Protein AF-M3A6M8-F1 (afdb_monomer_lite)

Sequence (372 aa):
MTDAPQTTCSTQVNSHAAVPLSSSASHSTFGIFTAEPSIGTRCPESQSVIIGRHKKAASRFQLQSAVTASFGWLTDLIAWVRNHFDANAQEPAIDQLFADDQRLYQGIMNYENGIRHLQQENTNLRQEFDGRVRQETQYLREQCHDRLQQERREQASLTESRMATLQKQHEAEMARKNEVIRKRDTEIGKLHNLAVRLEDTVAARDTQIVEYETRVQSQQEAIRDLQASAMKSLEAAYWAPDSAENIQRQMKDLMLDIEDWAERFSLLPLEILLEHERFGRVETHLKRSGCIGSLGKLEEAIVANEDLRQPGRASALMLSTIVSFEVFGTVFCSPFFAFAGTCGQQHELLQHADGDAAQSICELIRRGKPES

Radius of gyration: 82.46 Å; chains: 1; bounding box: 160×65×209 Å

Structure (mmCIF, N/CA/C/O backbone):
data_AF-M3A6M8-F1
#
_entry.id   AF-M3A6M8-F1
#
loop_
_atom_site.group_PDB
_atom_site.id
_atom_site.type_symbol
_atom_site.label_atom_id
_atom_site.label_alt_id
_atom_site.label_comp_id
_atom_site.label_asym_id
_atom_site.label_entity_id
_atom_site.label_seq_id
_atom_site.pdbx_PDB_ins_code
_atom_site.Cartn_x
_atom_site.Cartn_y
_atom_site.Cartn_z
_atom_site.occupancy
_atom_site.B_iso_or_equiv
_atom_site.auth_seq_id
_atom_site.auth_comp_id
_atom_site.auth_asym_id
_atom_site.auth_atom_id
_atom_site.pdbx_PDB_model_num
ATOM 1 N N . MET A 1 1 ? -44.508 -13.431 23.095 1.00 46.06 1 MET A N 1
ATOM 2 C CA . MET A 1 1 ? -44.765 -13.603 21.648 1.00 46.06 1 MET A CA 1
ATOM 3 C C . MET A 1 1 ? -44.395 -12.281 21.003 1.00 46.06 1 MET A C 1
ATOM 5 O O . MET A 1 1 ? -45.088 -11.312 21.252 1.00 46.06 1 MET A O 1
ATOM 9 N N . THR A 1 2 ? -43.241 -12.101 20.380 1.00 41.84 2 THR A N 1
ATOM 10 C CA . THR A 1 2 ? -42.579 -12.939 19.370 1.00 41.84 2 THR A CA 1
ATOM 11 C C . THR A 1 2 ? -41.058 -12.845 19.501 1.00 41.84 2 THR A C 1
ATOM 13 O O . THR A 1 2 ? -40.524 -11.795 19.848 1.00 41.84 2 THR A O 1
ATOM 16 N N . ASP A 1 3 ? -40.414 -13.975 19.230 1.00 39.59 3 ASP A N 1
ATOM 17 C CA . ASP A 1 3 ? -38.993 -14.269 19.387 1.00 39.59 3 ASP A CA 1
ATOM 18 C C . ASP A 1 3 ? -38.079 -13.492 18.430 1.00 39.59 3 ASP A C 1
ATOM 20 O O . ASP A 1 3 ? -38.421 -13.257 17.270 1.00 39.59 3 ASP A O 1
ATOM 24 N N . ALA A 1 4 ? -36.869 -13.183 18.902 1.00 42.09 4 ALA A N 1
ATOM 25 C CA . ALA A 1 4 ? -35.728 -12.822 18.065 1.00 42.09 4 ALA A CA 1
ATOM 26 C C . ALA A 1 4 ? -34.541 -13.746 18.417 1.00 42.09 4 ALA A C 1
ATOM 28 O O . ALA A 1 4 ? -34.252 -13.925 19.604 1.00 42.09 4 ALA A O 1
ATOM 29 N N . PRO A 1 5 ? -33.869 -14.362 17.427 1.00 52.25 5 PRO A N 1
ATOM 30 C CA . PRO A 1 5 ? -32.897 -15.420 17.672 1.00 52.25 5 PRO A CA 1
ATOM 31 C C . PRO A 1 5 ? -31.513 -14.859 18.016 1.00 52.25 5 PRO A C 1
ATOM 33 O O . PRO A 1 5 ? -31.030 -13.913 17.395 1.00 52.25 5 PRO A O 1
ATOM 36 N N . GLN A 1 6 ? -30.857 -15.489 18.990 1.00 39.91 6 GLN A N 1
ATOM 37 C CA . GLN A 1 6 ? -29.448 -15.274 19.303 1.00 39.91 6 GLN A CA 1
ATOM 38 C C . GLN A 1 6 ? -28.576 -16.023 18.290 1.00 39.91 6 GLN A C 1
ATOM 40 O O . GLN A 1 6 ? -28.567 -17.251 18.244 1.00 39.91 6 GLN A O 1
ATOM 45 N N . THR A 1 7 ? -27.827 -15.276 17.484 1.00 42.97 7 THR A N 1
ATOM 46 C CA . THR A 1 7 ? -26.788 -15.800 16.595 1.00 42.97 7 THR A CA 1
ATOM 47 C C . THR A 1 7 ? -25.468 -15.855 17.363 1.00 42.97 7 THR A C 1
ATOM 49 O O . THR A 1 7 ? -24.846 -14.829 17.629 1.00 42.97 7 THR A O 1
ATOM 52 N N . THR A 1 8 ? -25.027 -17.053 17.737 1.00 39.31 8 THR A N 1
ATOM 53 C CA . THR A 1 8 ? -23.686 -17.303 18.273 1.00 39.31 8 THR A CA 1
ATOM 54 C C . THR A 1 8 ? -22.684 -17.367 17.121 1.00 39.31 8 THR A C 1
ATOM 56 O O . THR A 1 8 ? -22.682 -18.303 16.327 1.00 39.31 8 THR A O 1
ATOM 59 N N . CYS A 1 9 ? -21.823 -16.354 17.014 1.00 33.41 9 CYS A N 1
ATOM 60 C CA . CYS A 1 9 ? -20.697 -16.353 16.084 1.00 33.41 9 CYS A CA 1
ATOM 61 C C . CYS A 1 9 ? -19.426 -16.729 16.859 1.00 33.41 9 CYS A C 1
ATOM 63 O O . CYS A 1 9 ? -18.877 -15.922 17.608 1.00 33.41 9 CYS A O 1
ATOM 65 N N . SER A 1 10 ? -18.987 -17.982 16.721 1.00 36.34 10 SER A N 1
ATOM 66 C CA . SER A 1 10 ? -17.689 -18.451 17.209 1.00 36.34 10 SER A CA 1
ATOM 67 C C . SER A 1 10 ? -16.584 -17.962 16.276 1.00 36.34 10 SER A C 1
ATOM 69 O O . SER A 1 10 ? -16.380 -18.520 15.201 1.00 36.34 10 SER A O 1
ATOM 71 N N . THR A 1 11 ? -15.842 -16.940 16.694 1.00 36.66 11 THR A N 1
ATOM 72 C CA . THR A 1 11 ? -14.617 -16.526 16.002 1.00 36.66 11 THR A CA 1
ATOM 73 C C . THR A 1 11 ? -13.459 -17.404 16.473 1.00 36.66 11 THR A C 1
ATOM 75 O O . THR A 1 11 ? -12.954 -17.251 17.584 1.00 36.66 11 THR A O 1
ATOM 78 N N . GLN A 1 12 ? -13.052 -18.352 15.627 1.00 38.12 12 GLN A N 1
ATOM 79 C CA . GLN A 1 12 ? -11.792 -19.081 15.766 1.00 38.12 12 GLN A CA 1
ATOM 80 C C . GLN A 1 12 ? -10.615 -18.108 15.622 1.00 38.12 12 GLN A C 1
ATOM 82 O O . GLN A 1 12 ? -10.459 -17.439 14.602 1.00 38.12 12 GLN A O 1
ATOM 87 N N . VAL A 1 13 ? -9.767 -18.059 16.647 1.00 36.84 13 VAL A N 1
ATOM 88 C CA . VAL A 1 13 ? -8.460 -17.400 16.609 1.00 36.84 13 VAL A CA 1
ATOM 89 C C . VAL A 1 13 ? -7.498 -18.320 15.857 1.00 36.84 13 VAL A C 1
ATOM 91 O O . VAL A 1 13 ? -7.018 -19.307 16.409 1.00 36.84 13 VAL A O 1
ATOM 94 N N . ASN A 1 14 ? -7.227 -18.007 14.589 1.00 34.88 14 ASN A N 1
ATOM 95 C CA . ASN A 1 14 ? -6.130 -18.613 13.837 1.00 34.88 14 ASN A CA 1
ATOM 96 C C . ASN A 1 14 ? -4.818 -17.919 14.218 1.00 34.88 14 ASN A C 1
ATOM 98 O O . ASN A 1 14 ? -4.534 -16.797 13.800 1.00 34.88 14 ASN A O 1
ATOM 102 N N . SER A 1 15 ? -4.010 -18.606 15.017 1.00 38.38 15 SER A N 1
ATOM 103 C CA . SER A 1 15 ? -2.616 -18.274 15.286 1.00 38.38 15 SER A CA 1
ATOM 104 C C . SER A 1 15 ? -1.766 -18.572 14.046 1.00 38.38 15 SER A C 1
ATOM 106 O O . SER A 1 15 ? -1.452 -19.721 13.740 1.00 38.38 15 SER A O 1
ATOM 108 N N . HIS A 1 16 ? -1.377 -17.526 13.315 1.00 35.81 16 HIS A N 1
ATOM 109 C CA . HIS A 1 16 ? -0.362 -17.639 12.270 1.00 35.81 16 HIS A CA 1
ATOM 110 C C . HIS A 1 16 ? 1.033 -17.763 12.892 1.00 35.81 16 HIS A C 1
ATOM 112 O O . HIS A 1 16 ? 1.461 -16.929 13.688 1.00 35.81 16 HIS A O 1
ATOM 118 N N . ALA A 1 17 ? 1.737 -18.826 12.503 1.00 35.16 17 ALA A N 1
ATOM 119 C CA . ALA A 1 17 ? 3.127 -19.072 12.845 1.00 35.16 17 ALA A CA 1
ATOM 120 C C . ALA A 1 17 ? 4.051 -18.021 12.207 1.00 35.16 17 ALA A C 1
ATOM 122 O O . ALA A 1 17 ? 3.944 -17.713 11.018 1.00 35.16 17 ALA A O 1
ATOM 123 N N . ALA A 1 18 ? 4.980 -17.503 13.010 1.00 38.91 18 ALA A N 1
ATOM 124 C CA . ALA A 1 18 ? 6.082 -16.670 12.558 1.00 38.91 18 ALA A CA 1
ATOM 125 C C . ALA A 1 18 ? 7.001 -17.472 11.620 1.00 38.91 18 ALA A C 1
ATOM 127 O O . ALA A 1 18 ? 7.528 -18.520 11.993 1.00 38.91 18 ALA A O 1
ATOM 128 N N . VAL A 1 19 ? 7.192 -16.966 10.403 1.00 39.19 19 VAL A N 1
ATOM 129 C CA . VAL A 1 19 ? 8.168 -17.483 9.438 1.00 39.19 19 VAL A CA 1
ATOM 130 C C . VAL A 1 19 ? 9.528 -16.832 9.723 1.00 39.19 19 VAL A C 1
ATOM 132 O O . VAL A 1 19 ? 9.608 -15.602 9.716 1.00 39.19 19 VAL A O 1
ATOM 135 N N . PRO A 1 20 ? 10.608 -17.603 9.944 1.00 41.94 20 PRO A N 1
ATOM 136 C CA . PRO A 1 20 ? 11.956 -17.061 9.995 1.00 41.94 20 PRO A CA 1
ATOM 137 C C . PRO A 1 20 ? 12.507 -16.931 8.568 1.00 41.94 20 PRO A C 1
ATOM 139 O O . PRO A 1 20 ? 12.586 -17.909 7.827 1.00 41.94 20 PRO A O 1
ATOM 142 N N . LEU A 1 21 ? 12.906 -15.720 8.177 1.00 32.66 21 LEU A N 1
ATOM 143 C CA . LEU A 1 21 ? 13.689 -15.491 6.963 1.00 32.66 21 LEU A CA 1
ATOM 144 C C . LEU A 1 21 ? 15.175 -15.462 7.326 1.00 32.66 21 LEU A C 1
ATOM 146 O O . LEU A 1 21 ? 15.717 -14.431 7.719 1.00 32.66 21 LEU A O 1
ATOM 150 N N . SER A 1 22 ? 15.838 -16.602 7.155 1.00 36.66 22 SER A N 1
ATOM 151 C CA . SER A 1 22 ? 17.291 -16.678 7.019 1.00 36.66 22 SER A CA 1
ATOM 152 C C . SER A 1 22 ? 17.688 -17.807 6.064 1.00 36.66 22 SER A C 1
ATOM 154 O O . SER A 1 22 ? 17.493 -18.981 6.350 1.00 36.66 22 SER A O 1
ATOM 156 N N . SER A 1 23 ? 18.251 -17.422 4.916 1.00 32.38 23 SER A N 1
ATOM 157 C CA . SER A 1 23 ? 19.259 -18.148 4.117 1.00 32.38 23 SER A CA 1
ATOM 158 C C . SER A 1 23 ? 19.584 -17.245 2.910 1.00 32.38 23 SER A C 1
ATOM 160 O O . SER A 1 23 ? 18.671 -16.869 2.186 1.00 32.38 23 SER A O 1
ATOM 162 N N . SER A 1 24 ? 20.751 -16.614 2.736 1.00 37.78 24 SER A N 1
ATOM 163 C CA . SER A 1 24 ? 22.122 -17.109 2.505 1.00 37.78 24 SER A CA 1
ATOM 164 C C . SER A 1 24 ? 22.282 -18.118 1.356 1.00 37.78 24 SER A C 1
ATOM 166 O O . SER A 1 24 ? 22.412 -19.317 1.571 1.00 37.78 24 SER A O 1
ATOM 168 N N . ALA A 1 25 ? 22.382 -17.577 0.138 1.00 33.28 25 ALA A N 1
ATOM 169 C CA . ALA A 1 25 ? 23.202 -18.072 -0.975 1.00 33.28 25 ALA A CA 1
ATOM 170 C C . ALA A 1 25 ? 23.570 -16.829 -1.824 1.00 33.28 25 ALA A C 1
ATOM 172 O O . ALA A 1 25 ? 22.684 -16.075 -2.208 1.00 33.28 25 ALA A O 1
ATOM 173 N N . SER A 1 26 ? 24.824 -16.397 -1.975 1.00 39.44 26 SER A N 1
ATOM 174 C CA . SER A 1 26 ? 25.964 -17.084 -2.598 1.00 39.44 26 SER A CA 1
ATOM 175 C C . SER A 1 26 ? 25.628 -17.534 -4.017 1.00 39.44 26 SER A C 1
ATOM 177 O O . SER A 1 26 ? 25.147 -18.644 -4.184 1.00 39.44 26 SER A O 1
ATOM 179 N N . HIS A 1 27 ? 25.866 -16.681 -5.019 1.00 33.25 27 HIS A N 1
ATOM 180 C CA . HIS A 1 27 ? 26.642 -17.019 -6.220 1.00 33.25 27 HIS A CA 1
ATOM 181 C C . HIS A 1 27 ? 26.650 -15.891 -7.265 1.00 33.25 27 HIS A C 1
ATOM 183 O O . HIS A 1 27 ? 25.638 -15.276 -7.576 1.00 33.25 27 HIS A O 1
ATOM 189 N N . SER A 1 28 ? 27.824 -15.773 -7.886 1.00 34.38 28 SER A N 1
ATOM 190 C CA . SER A 1 28 ? 28.049 -15.381 -9.278 1.00 34.38 28 SER A CA 1
ATOM 191 C C . SER A 1 28 ? 28.143 -13.891 -9.601 1.00 34.38 28 SER A C 1
ATOM 193 O O . SER A 1 28 ? 27.211 -13.237 -10.054 1.00 34.38 28 SER A O 1
ATOM 195 N N . THR A 1 29 ? 29.379 -13.414 -9.479 1.00 43.38 29 THR A N 1
ATOM 196 C CA . THR A 1 29 ? 30.079 -12.576 -10.458 1.00 43.38 29 THR A CA 1
ATOM 197 C C . THR A 1 29 ? 29.434 -12.604 -11.852 1.00 43.38 29 THR A C 1
ATOM 199 O O . THR A 1 29 ? 29.523 -13.600 -12.567 1.00 43.38 29 THR A O 1
ATOM 202 N N . PHE A 1 30 ? 28.844 -11.484 -12.263 1.00 34.91 30 PHE A N 1
ATOM 203 C CA . PHE A 1 30 ? 28.672 -11.142 -13.670 1.00 34.91 30 PHE A CA 1
ATOM 204 C C . PHE A 1 30 ? 29.535 -9.913 -13.934 1.00 34.91 30 PHE A C 1
ATOM 206 O O . PHE A 1 30 ? 29.248 -8.812 -13.466 1.00 34.91 30 PHE A O 1
ATOM 213 N N . GLY A 1 31 ? 30.650 -10.142 -14.625 1.00 35.50 31 GLY A N 1
ATOM 214 C CA . GLY A 1 31 ? 31.497 -9.082 -15.142 1.00 35.50 31 GLY A CA 1
ATOM 215 C C . GLY A 1 31 ? 30.712 -8.262 -16.157 1.00 35.50 31 GLY A C 1
ATOM 216 O O . GLY A 1 31 ? 30.222 -8.787 -17.155 1.00 35.50 31 GLY A O 1
ATOM 217 N N . ILE A 1 32 ? 30.595 -6.968 -15.886 1.00 36.44 32 ILE A N 1
ATOM 218 C CA . ILE A 1 32 ? 30.163 -5.975 -16.859 1.00 36.44 32 ILE A CA 1
ATOM 219 C C . ILE A 1 32 ? 31.318 -5.832 -17.854 1.00 36.44 32 ILE A C 1
ATOM 221 O O . ILE A 1 32 ? 32.339 -5.220 -17.552 1.00 36.44 32 ILE A O 1
ATOM 225 N N . PHE A 1 33 ? 31.174 -6.435 -19.033 1.00 33.75 33 PHE A N 1
ATOM 226 C CA . PHE A 1 33 ? 32.011 -6.121 -20.186 1.00 33.75 33 PHE A CA 1
ATOM 227 C C . PHE A 1 33 ? 31.597 -4.743 -20.713 1.00 33.75 33 PHE A C 1
ATOM 229 O O . PHE A 1 33 ? 30.633 -4.610 -21.465 1.00 33.75 33 PHE A O 1
ATOM 236 N N . THR A 1 34 ? 32.327 -3.703 -20.321 1.00 40.47 34 THR A N 1
ATOM 237 C CA . THR A 1 34 ? 32.382 -2.452 -21.080 1.00 40.47 34 THR A CA 1
ATOM 238 C C . THR A 1 34 ? 33.259 -2.694 -22.305 1.00 40.47 34 THR A C 1
ATOM 240 O O . THR A 1 34 ? 34.484 -2.685 -22.208 1.00 40.47 34 THR A O 1
ATOM 243 N N . ALA A 1 35 ? 32.642 -2.962 -23.454 1.00 33.81 35 ALA A N 1
ATOM 244 C CA . ALA A 1 35 ? 33.342 -2.929 -24.731 1.00 33.81 35 ALA A CA 1
ATOM 245 C C . ALA A 1 35 ? 33.445 -1.468 -25.196 1.00 33.81 35 ALA A C 1
ATOM 247 O O . ALA A 1 35 ? 32.471 -0.883 -25.670 1.00 33.81 35 ALA A O 1
ATOM 248 N N . GLU A 1 36 ? 34.626 -0.876 -25.023 1.00 37.91 36 GLU A N 1
ATOM 249 C CA . GLU A 1 36 ? 35.050 0.299 -25.784 1.00 37.91 36 GLU A CA 1
ATOM 250 C C . GLU A 1 36 ? 35.085 -0.031 -27.289 1.00 37.91 36 GLU A C 1
ATOM 252 O O . GLU A 1 36 ? 35.452 -1.149 -27.666 1.00 37.91 36 GLU A O 1
ATOM 257 N N . PRO A 1 37 ? 34.766 0.922 -28.182 1.00 41.19 37 PRO A N 1
ATOM 258 C CA . PRO A 1 37 ? 35.037 0.760 -29.600 1.00 41.19 37 PRO A CA 1
ATOM 259 C C . PRO A 1 37 ? 36.534 0.981 -29.850 1.00 41.19 37 PRO A C 1
ATOM 261 O O . PRO A 1 37 ? 37.015 2.114 -29.899 1.00 41.19 37 PRO A O 1
ATOM 264 N N . SER A 1 38 ? 37.283 -0.107 -30.028 1.00 35.97 38 SER A N 1
ATOM 265 C CA . SER A 1 38 ? 38.667 -0.046 -30.489 1.00 35.97 38 SER A CA 1
ATOM 266 C C . SER A 1 38 ? 38.709 0.371 -31.962 1.00 35.97 38 SER A C 1
ATOM 268 O O . SER A 1 38 ? 38.372 -0.367 -32.887 1.00 35.97 38 SER A O 1
ATOM 270 N N . ILE A 1 39 ? 39.138 1.610 -32.181 1.00 45.25 39 ILE A N 1
ATOM 271 C CA . ILE A 1 39 ? 39.601 2.090 -33.476 1.00 45.25 39 ILE A CA 1
ATOM 272 C C . ILE A 1 39 ? 40.929 1.395 -33.785 1.00 45.25 39 ILE A C 1
ATOM 274 O O . ILE A 1 39 ? 41.896 1.524 -33.041 1.00 45.25 39 ILE A O 1
ATOM 278 N N . GLY A 1 40 ? 40.982 0.735 -34.941 1.00 49.84 40 GLY A N 1
ATOM 279 C CA . GLY A 1 40 ? 42.223 0.519 -35.677 1.00 49.84 40 GLY A CA 1
ATOM 280 C C . GLY A 1 40 ? 42.968 -0.772 -35.362 1.00 49.84 40 GLY A C 1
ATOM 281 O O . GLY A 1 40 ? 43.942 -0.776 -34.622 1.00 49.84 40 GLY A O 1
ATOM 282 N N . THR A 1 41 ? 42.625 -1.841 -36.074 1.00 35.34 41 THR A N 1
ATOM 283 C CA . THR A 1 41 ? 43.592 -2.890 -36.416 1.00 35.34 41 THR A CA 1
ATOM 284 C C . THR A 1 41 ? 43.397 -3.286 -37.876 1.00 35.34 41 THR A C 1
ATOM 286 O O . THR A 1 41 ? 42.395 -3.873 -38.274 1.00 35.34 41 THR A O 1
ATOM 289 N N . ARG A 1 42 ? 44.370 -2.893 -38.707 1.00 43.97 42 ARG A N 1
ATOM 290 C CA . ARG A 1 42 ? 44.567 -3.439 -40.051 1.00 43.97 42 ARG A CA 1
ATOM 291 C C . ARG A 1 42 ? 44.846 -4.934 -39.908 1.00 43.97 42 ARG A C 1
ATOM 293 O O . ARG A 1 42 ? 45.842 -5.290 -39.286 1.00 43.97 42 ARG A O 1
ATOM 300 N N . CYS A 1 43 ? 44.029 -5.775 -40.533 1.00 36.91 43 CYS A N 1
ATOM 301 C CA . CYS A 1 43 ? 44.447 -7.120 -40.914 1.00 36.91 43 CYS A CA 1
ATOM 302 C C . CYS A 1 43 ? 45.169 -7.058 -42.268 1.00 36.91 43 CYS A C 1
ATOM 304 O O . CYS A 1 43 ? 44.611 -6.524 -43.231 1.00 36.91 43 CYS A O 1
ATOM 306 N N . PRO A 1 44 ? 46.391 -7.595 -42.358 1.00 58.34 44 PRO A N 1
ATOM 307 C CA . PRO A 1 44 ? 46.985 -8.068 -43.593 1.00 58.34 44 PRO A CA 1
ATOM 308 C C . PRO A 1 44 ? 46.819 -9.592 -43.672 1.00 58.34 44 PRO A C 1
ATOM 310 O O . PRO A 1 44 ? 47.174 -10.270 -42.724 1.00 58.34 44 PRO A O 1
ATOM 313 N N . GLU A 1 45 ? 46.316 -10.127 -44.781 1.00 33.59 45 GLU A N 1
ATOM 314 C CA . GLU A 1 45 ? 46.554 -11.506 -45.255 1.00 33.59 45 GLU A CA 1
ATOM 315 C C . GLU A 1 45 ? 45.883 -11.616 -46.639 1.00 33.59 45 GLU A C 1
ATOM 317 O O . GLU A 1 45 ? 44.710 -11.293 -46.797 1.00 33.59 45 GLU A O 1
ATOM 322 N N . SER A 1 46 ? 46.658 -11.642 -47.728 1.00 37.00 46 SER A N 1
ATOM 323 C CA . SER A 1 46 ? 47.418 -12.773 -48.301 1.00 37.00 46 SER A CA 1
ATOM 324 C C . SER A 1 46 ? 46.529 -13.596 -49.257 1.00 37.00 46 SER A C 1
ATOM 326 O O . SER A 1 46 ? 45.449 -14.057 -48.931 1.00 37.00 46 SER A O 1
ATOM 328 N N . GLN A 1 47 ? 46.831 -13.515 -50.554 1.00 35.16 47 GLN A N 1
ATOM 329 C CA . GLN A 1 47 ? 47.527 -14.539 -51.352 1.00 35.16 47 GLN A CA 1
ATOM 330 C C . GLN A 1 47 ? 46.581 -15.429 -52.176 1.00 35.16 47 GLN A C 1
ATOM 332 O O . GLN A 1 47 ? 45.902 -16.312 -51.672 1.00 35.16 47 GLN A O 1
ATOM 337 N N . SER A 1 48 ? 46.643 -15.268 -53.497 1.00 32.59 48 SER A N 1
ATOM 338 C CA . SER A 1 48 ? 47.061 -16.325 -54.440 1.00 32.59 48 SER A CA 1
ATOM 339 C C . SER A 1 48 ? 47.209 -15.686 -55.831 1.00 32.59 48 SER A C 1
ATOM 341 O O . SER A 1 48 ? 46.310 -15.025 -56.330 1.00 32.59 48 SER A O 1
ATOM 343 N N . VAL A 1 49 ? 48.445 -15.538 -56.317 1.00 36.81 49 VAL A N 1
ATOM 344 C CA . VAL A 1 49 ? 49.116 -16.445 -57.269 1.00 36.81 49 VAL A CA 1
ATOM 345 C C . VAL A 1 49 ? 48.392 -16.511 -58.612 1.00 36.81 49 VAL A C 1
ATOM 347 O O . VAL A 1 49 ? 47.455 -17.281 -58.740 1.00 36.81 49 VAL A O 1
ATOM 350 N N . ILE A 1 50 ? 48.936 -15.831 -59.633 1.00 39.00 50 ILE A N 1
ATOM 351 C CA . ILE A 1 50 ? 49.219 -16.462 -60.933 1.00 39.00 50 ILE A CA 1
ATOM 352 C C . ILE A 1 50 ? 50.575 -15.962 -61.445 1.00 39.00 50 ILE A C 1
ATOM 354 O O . ILE A 1 50 ? 50.808 -14.781 -61.689 1.00 39.00 50 ILE A O 1
ATOM 358 N N . ILE A 1 51 ? 51.471 -16.933 -61.596 1.00 40.88 51 ILE A N 1
ATOM 359 C CA . ILE A 1 51 ? 52.756 -16.865 -62.278 1.00 40.88 51 ILE A CA 1
ATOM 360 C C . ILE A 1 51 ? 52.482 -16.723 -63.780 1.00 40.88 51 ILE A C 1
ATOM 362 O O . ILE A 1 51 ? 51.984 -17.652 -64.410 1.00 40.88 51 ILE A O 1
ATOM 366 N N . GLY A 1 52 ? 52.843 -15.580 -64.360 1.00 31.53 52 GLY A N 1
ATOM 367 C CA . GLY A 1 52 ? 52.798 -15.328 -65.801 1.00 31.53 52 GLY A CA 1
ATOM 368 C C . GLY A 1 52 ? 54.192 -15.070 -66.359 1.00 31.53 52 GLY A C 1
ATOM 369 O O . GLY A 1 52 ? 54.619 -13.930 -66.502 1.00 31.53 52 GLY A O 1
ATOM 370 N N . ARG A 1 53 ? 54.920 -16.147 -66.667 1.00 33.53 53 ARG A N 1
ATOM 371 C CA . ARG A 1 53 ? 56.144 -16.118 -67.479 1.00 33.53 53 ARG A CA 1
ATOM 372 C C . ARG A 1 53 ? 55.811 -15.662 -68.908 1.00 33.53 53 ARG A C 1
ATOM 374 O O . ARG A 1 53 ? 55.168 -16.411 -69.631 1.00 33.53 53 ARG A O 1
ATOM 381 N N . HIS A 1 54 ? 56.402 -14.564 -69.369 1.00 36.81 54 HIS A N 1
ATOM 382 C CA . HIS A 1 54 ? 56.767 -14.377 -70.782 1.00 36.81 54 HIS A CA 1
ATOM 383 C C . HIS A 1 54 ? 58.258 -14.018 -70.813 1.00 36.81 54 HIS A C 1
ATOM 385 O O . HIS A 1 54 ? 58.669 -12.947 -70.391 1.00 36.81 54 HIS A O 1
ATOM 391 N N . LYS A 1 55 ? 59.139 -15.019 -70.911 1.00 34.12 55 LYS A N 1
ATOM 392 C CA . LYS A 1 55 ? 59.767 -15.511 -72.153 1.00 34.12 55 LYS A CA 1
ATOM 393 C C . LYS A 1 55 ? 60.310 -14.392 -73.053 1.00 34.12 55 LYS A C 1
ATOM 395 O O . LYS A 1 55 ? 59.574 -13.702 -73.742 1.00 34.12 55 LYS A O 1
ATOM 400 N N . LYS A 1 56 ? 61.646 -14.335 -73.050 1.00 36.34 56 LYS A N 1
ATOM 401 C CA . LYS A 1 56 ? 62.558 -13.779 -74.055 1.00 36.34 56 LYS A CA 1
ATOM 402 C C . LYS A 1 56 ? 62.015 -13.854 -75.494 1.00 36.34 56 LYS A C 1
ATOM 404 O O . LYS A 1 56 ? 61.738 -14.947 -75.977 1.00 36.34 56 LYS A O 1
ATOM 409 N N . ALA A 1 57 ? 62.080 -12.725 -76.191 1.00 31.62 57 ALA A N 1
ATOM 410 C CA . ALA A 1 57 ? 62.537 -12.614 -77.577 1.00 31.62 57 ALA A CA 1
ATOM 411 C C . ALA A 1 57 ? 63.475 -11.387 -77.592 1.00 31.62 57 ALA A C 1
ATOM 413 O O . ALA A 1 57 ? 63.060 -10.295 -77.233 1.00 31.62 57 ALA A O 1
ATOM 414 N N . ALA A 1 58 ? 64.799 -11.544 -77.591 1.00 32.16 58 ALA A N 1
ATOM 415 C CA . ALA A 1 58 ? 65.639 -11.915 -78.730 1.00 32.16 58 ALA A CA 1
ATOM 416 C C . ALA A 1 58 ? 65.663 -10.840 -79.835 1.00 32.16 58 ALA A C 1
ATOM 418 O O . ALA A 1 58 ? 64.933 -10.944 -80.805 1.00 32.16 58 ALA A O 1
ATOM 419 N N . SER A 1 59 ? 66.555 -9.856 -79.678 1.00 35.03 59 SER A N 1
ATOM 420 C CA . SER A 1 59 ? 67.440 -9.308 -80.729 1.00 35.03 59 SER A CA 1
ATOM 421 C C . SER A 1 59 ? 68.302 -8.222 -80.063 1.00 35.03 59 SER A C 1
ATOM 423 O O . SER A 1 59 ? 67.847 -7.112 -79.828 1.00 35.03 59 SER A O 1
ATOM 425 N N . ARG A 1 60 ? 69.493 -8.512 -79.525 1.00 37.06 60 ARG A N 1
ATOM 426 C CA . ARG A 1 60 ? 70.748 -8.566 -80.297 1.00 37.06 60 ARG A CA 1
ATOM 427 C C . ARG A 1 60 ? 70.666 -7.752 -81.593 1.00 37.06 60 ARG A C 1
ATOM 429 O O . ARG A 1 60 ? 70.455 -8.316 -82.654 1.00 37.06 60 ARG A O 1
ATOM 436 N N . PHE A 1 61 ? 70.906 -6.450 -81.493 1.00 38.28 61 PHE A N 1
ATOM 437 C CA . PHE A 1 61 ? 71.612 -5.728 -82.547 1.00 38.28 61 PHE A CA 1
ATOM 438 C C . PHE A 1 61 ? 73.037 -5.479 -82.049 1.00 38.28 61 PHE A C 1
ATOM 440 O O . PHE A 1 61 ? 73.366 -4.454 -81.462 1.00 38.28 61 PHE A O 1
ATOM 447 N N . GLN A 1 62 ? 73.877 -6.501 -82.222 1.00 36.97 62 GLN A N 1
ATOM 448 C CA . GLN A 1 62 ? 75.321 -6.326 -82.289 1.00 36.97 62 GLN A CA 1
ATOM 449 C C . GLN A 1 62 ? 75.631 -5.627 -83.618 1.00 36.97 62 GLN A C 1
ATOM 451 O O . GLN A 1 62 ? 75.927 -6.288 -84.606 1.00 36.97 62 GLN A O 1
ATOM 456 N N . LEU A 1 63 ? 75.617 -4.296 -83.651 1.00 38.97 63 LEU A N 1
ATOM 457 C CA . LEU A 1 63 ? 76.354 -3.532 -84.669 1.00 38.97 63 LEU A CA 1
ATOM 458 C C . LEU A 1 63 ? 77.783 -3.276 -84.167 1.00 38.97 63 LEU A C 1
ATOM 460 O O . LEU A 1 63 ? 78.266 -2.155 -84.106 1.00 38.97 63 LEU A O 1
ATOM 464 N N . GLN A 1 64 ? 78.449 -4.359 -83.759 1.00 37.81 64 GLN A N 1
ATOM 465 C CA . GLN A 1 64 ? 79.859 -4.374 -83.360 1.00 37.81 64 GLN A CA 1
ATOM 466 C C . GLN A 1 64 ? 80.619 -5.551 -84.004 1.00 37.81 64 GLN A C 1
ATOM 468 O O . GLN A 1 64 ? 81.652 -5.975 -83.503 1.00 37.81 64 GLN A O 1
ATOM 473 N N . SER A 1 65 ? 80.114 -6.096 -85.123 1.00 42.03 65 SER A N 1
ATOM 474 C CA . SER A 1 65 ? 80.808 -7.147 -85.897 1.00 42.03 65 SER A CA 1
ATOM 475 C C . SER A 1 65 ? 80.810 -6.954 -87.423 1.00 42.03 65 SER A C 1
ATOM 477 O O . SER A 1 65 ? 81.448 -7.730 -88.124 1.00 42.03 65 SER A O 1
ATOM 479 N N . ALA A 1 66 ? 80.205 -5.882 -87.952 1.00 40.47 66 ALA A N 1
ATOM 480 C CA . ALA A 1 66 ? 80.255 -5.547 -89.384 1.00 40.47 66 ALA A CA 1
ATOM 481 C C . ALA A 1 66 ? 81.290 -4.456 -89.736 1.00 40.47 66 ALA A C 1
ATOM 483 O O . ALA A 1 66 ? 81.367 -4.027 -90.882 1.00 40.47 66 ALA A O 1
ATOM 484 N N . VAL A 1 67 ? 82.101 -4.005 -88.772 1.00 43.31 67 VAL A N 1
ATOM 485 C CA . VAL A 1 67 ? 83.190 -3.035 -89.020 1.00 43.31 67 VAL A CA 1
ATOM 486 C C . VAL A 1 67 ? 84.567 -3.718 -89.052 1.00 43.31 67 VAL A C 1
ATOM 488 O O . VAL A 1 67 ? 85.513 -3.168 -89.594 1.00 43.31 67 VAL A O 1
ATOM 491 N N . THR A 1 68 ? 84.682 -4.966 -88.588 1.00 47.59 68 THR A N 1
ATOM 492 C CA . THR A 1 68 ? 85.944 -5.735 -88.595 1.00 47.59 68 THR A CA 1
ATOM 493 C C . THR A 1 68 ? 85.964 -6.929 -89.555 1.00 47.59 68 THR A C 1
ATOM 495 O O . THR A 1 68 ? 87.035 -7.471 -89.801 1.00 47.59 68 THR A O 1
ATOM 498 N N . ALA A 1 69 ? 84.836 -7.298 -90.174 1.00 47.88 69 ALA A N 1
ATOM 499 C CA . ALA A 1 69 ? 84.785 -8.270 -91.281 1.00 47.88 69 ALA A CA 1
ATOM 500 C C . ALA A 1 69 ? 84.812 -7.609 -92.678 1.00 47.88 69 ALA A C 1
ATOM 502 O O . ALA A 1 69 ? 84.937 -8.286 -93.694 1.00 47.88 69 ALA A O 1
ATOM 503 N N . SER A 1 70 ? 84.747 -6.277 -92.727 1.00 51.28 70 SER A N 1
ATOM 504 C CA . SER A 1 70 ? 84.577 -5.482 -93.953 1.00 51.28 70 SER A CA 1
ATOM 505 C C . SER A 1 70 ? 85.865 -4.794 -94.409 1.00 51.28 70 SER A C 1
ATOM 507 O O . SER A 1 70 ? 85.801 -3.863 -95.198 1.00 51.28 70 SER A O 1
ATOM 509 N N . PHE A 1 71 ? 87.031 -5.227 -93.918 1.00 49.00 71 PHE A N 1
ATOM 510 C CA . PHE A 1 71 ? 88.343 -4.715 -94.345 1.00 49.00 71 PHE A CA 1
ATOM 511 C C . PHE A 1 71 ? 89.242 -5.783 -94.993 1.00 49.00 71 PHE A C 1
ATOM 513 O O . PHE A 1 71 ? 90.307 -5.443 -95.496 1.00 49.00 71 PHE A O 1
ATOM 520 N N . GLY A 1 72 ? 88.804 -7.050 -95.063 1.00 54.03 72 GLY A N 1
ATOM 521 C CA . GLY A 1 72 ? 89.537 -8.108 -95.780 1.00 54.03 72 GLY A CA 1
ATOM 522 C C . GLY A 1 72 ? 89.586 -7.885 -97.298 1.00 54.03 72 GLY A C 1
ATOM 523 O O . GLY A 1 72 ? 90.614 -8.114 -97.925 1.00 54.03 72 GLY A O 1
ATOM 524 N N . TRP A 1 73 ? 88.522 -7.314 -97.877 1.00 57.78 73 TRP A N 1
ATOM 525 C CA . TRP A 1 73 ? 88.515 -6.932 -99.295 1.00 57.78 73 TRP A CA 1
ATOM 526 C C . TRP A 1 73 ? 89.434 -5.738 -99.592 1.00 57.78 73 TRP A C 1
ATOM 528 O O . TRP A 1 73 ? 89.908 -5.610 -100.713 1.00 57.78 73 TRP A O 1
ATOM 538 N N . LEU A 1 74 ? 89.736 -4.887 -98.602 1.00 57.31 74 LEU A N 1
ATOM 539 C CA . LEU A 1 74 ? 90.637 -3.740 -98.771 1.00 57.31 74 LEU A CA 1
ATOM 540 C C . LEU A 1 74 ? 92.107 -4.175 -98.865 1.00 57.31 74 LEU A C 1
ATOM 542 O O . LEU A 1 74 ? 92.865 -3.580 -99.627 1.00 57.31 74 LEU A O 1
ATOM 546 N N . THR A 1 75 ? 92.512 -5.249 -98.181 1.00 59.41 75 THR A N 1
ATOM 547 C CA . THR A 1 75 ? 93.848 -5.846 -98.363 1.00 59.41 75 THR A CA 1
ATOM 548 C C . THR A 1 75 ? 93.989 -6.582 -99.697 1.00 59.41 75 THR A C 1
ATOM 550 O O . THR A 1 75 ? 95.036 -6.469 -100.336 1.00 59.41 75 THR A O 1
ATOM 553 N N . ASP A 1 76 ? 92.928 -7.245 -100.166 1.00 59.06 76 ASP A N 1
ATOM 554 C CA . ASP A 1 76 ? 92.911 -7.906 -101.479 1.00 59.06 76 ASP A CA 1
ATOM 555 C C . ASP A 1 76 ? 92.870 -6.887 -102.635 1.00 59.06 76 ASP A C 1
ATOM 557 O O . ASP A 1 76 ? 93.532 -7.079 -103.657 1.00 59.06 76 ASP A O 1
ATOM 561 N N . LEU A 1 77 ? 92.194 -5.745 -102.450 1.00 61.50 77 LEU A N 1
ATOM 562 C CA . LEU A 1 77 ? 92.185 -4.626 -103.399 1.00 61.50 77 LEU A CA 1
ATOM 563 C C . LEU A 1 77 ? 93.566 -3.954 -103.501 1.00 61.50 77 LEU A C 1
ATOM 565 O O . LEU A 1 77 ? 94.018 -3.651 -104.601 1.00 61.50 77 LEU A O 1
ATOM 569 N N . ILE A 1 78 ? 94.280 -3.773 -102.383 1.00 63.72 78 ILE A N 1
ATOM 570 C CA . ILE A 1 78 ? 95.645 -3.212 -102.382 1.00 63.72 78 ILE A CA 1
ATOM 571 C C . ILE A 1 78 ? 96.647 -4.177 -103.048 1.00 63.72 78 ILE A C 1
ATOM 573 O O . ILE A 1 78 ? 97.544 -3.730 -103.766 1.00 63.72 78 ILE A O 1
ATOM 577 N N . ALA A 1 79 ? 96.487 -5.496 -102.873 1.00 57.31 79 ALA A N 1
ATOM 578 C CA . ALA A 1 79 ? 97.309 -6.504 -103.552 1.00 57.31 79 ALA A CA 1
ATOM 579 C C . ALA A 1 79 ? 97.026 -6.580 -105.067 1.00 57.31 79 ALA A C 1
ATOM 581 O O . ALA A 1 79 ? 97.955 -6.768 -105.856 1.00 57.31 79 ALA A O 1
ATOM 582 N N . TRP A 1 80 ? 95.771 -6.375 -105.480 1.00 63.75 80 TRP A N 1
ATOM 583 C CA . TRP A 1 80 ? 95.372 -6.297 -106.888 1.00 63.75 80 TRP A CA 1
ATOM 584 C C . TRP A 1 80 ? 95.883 -5.013 -107.568 1.00 63.75 80 TRP A C 1
ATOM 586 O O . TRP A 1 80 ? 96.506 -5.084 -108.627 1.00 63.75 80 TRP A O 1
ATOM 596 N N . VAL A 1 81 ? 95.746 -3.852 -106.914 1.00 59.91 81 VAL A N 1
ATOM 597 C CA . VAL A 1 81 ? 96.250 -2.554 -107.408 1.00 59.91 81 VAL A CA 1
ATOM 598 C C . VAL A 1 81 ? 97.783 -2.543 -107.538 1.00 59.91 81 VAL A C 1
ATOM 600 O O . VAL A 1 81 ? 98.320 -1.927 -108.453 1.00 59.91 81 VAL A O 1
ATOM 603 N N . ARG A 1 82 ? 98.525 -3.274 -106.696 1.00 55.19 82 ARG A N 1
ATOM 604 C CA . ARG A 1 82 ? 99.999 -3.320 -106.769 1.00 55.19 82 ARG A CA 1
ATOM 605 C C . ARG A 1 82 ? 100.551 -4.167 -107.928 1.00 55.19 82 ARG A C 1
ATOM 607 O O . ARG A 1 82 ? 101.675 -3.921 -108.354 1.00 55.19 82 ARG A O 1
ATOM 614 N N . ASN A 1 83 ? 99.788 -5.134 -108.443 1.00 52.59 83 ASN A N 1
ATOM 615 C CA . ASN A 1 83 ? 100.248 -6.077 -109.474 1.00 52.59 83 ASN A CA 1
ATOM 616 C C . ASN A 1 83 ? 99.768 -5.747 -110.901 1.00 52.59 83 ASN A C 1
ATOM 618 O O . ASN A 1 83 ? 100.137 -6.468 -111.827 1.00 52.59 83 ASN A O 1
ATOM 622 N N . HIS A 1 84 ? 98.937 -4.718 -111.102 1.00 51.66 84 HIS A N 1
ATOM 623 C CA . HIS A 1 84 ? 98.297 -4.427 -112.400 1.00 51.66 84 HIS A CA 1
ATOM 624 C C . HIS A 1 84 ? 98.448 -2.979 -112.900 1.00 51.66 84 HIS A C 1
ATOM 626 O O . HIS A 1 84 ? 97.840 -2.617 -113.905 1.00 51.66 84 HIS A O 1
ATOM 632 N N . PHE A 1 85 ? 99.275 -2.147 -112.260 1.00 51.00 85 PHE A N 1
ATOM 633 C CA . PHE A 1 85 ? 99.497 -0.770 -112.714 1.00 51.00 85 PHE A CA 1
ATOM 634 C C . PHE A 1 85 ? 100.689 -0.651 -113.674 1.00 51.00 85 PHE A C 1
ATOM 636 O O . PHE A 1 85 ? 101.800 -0.294 -113.287 1.00 51.00 85 PHE A O 1
ATOM 643 N N . ASP A 1 86 ? 100.404 -0.935 -114.947 1.00 44.72 86 ASP A N 1
ATOM 644 C CA . ASP A 1 86 ? 101.155 -0.449 -116.105 1.00 44.72 86 ASP A CA 1
ATOM 645 C C . ASP A 1 86 ? 100.849 1.044 -116.333 1.00 44.72 86 ASP A C 1
ATOM 647 O O . ASP A 1 86 ? 99.700 1.493 -116.307 1.00 44.72 86 ASP A O 1
ATOM 651 N N . ALA A 1 87 ? 101.899 1.832 -116.544 1.00 47.66 87 ALA A N 1
ATOM 652 C CA . ALA A 1 87 ? 101.912 3.286 -116.393 1.00 47.66 87 ALA A CA 1
ATOM 653 C C . ALA A 1 87 ? 101.310 4.103 -117.563 1.00 47.66 87 ALA A C 1
ATOM 655 O O . ALA A 1 87 ? 101.772 5.210 -117.804 1.00 47.66 87 ALA A O 1
ATOM 656 N N . ASN A 1 88 ? 100.300 3.612 -118.298 1.00 45.09 88 ASN A N 1
ATOM 657 C CA . ASN A 1 88 ? 99.760 4.328 -119.477 1.00 45.09 88 ASN A CA 1
ATOM 658 C C . ASN A 1 88 ? 98.226 4.252 -119.685 1.00 45.09 88 ASN A C 1
ATOM 660 O O . ASN A 1 88 ? 97.745 4.456 -120.797 1.00 45.09 88 ASN A O 1
ATOM 664 N N . ALA A 1 89 ? 97.433 4.012 -118.633 1.00 48.06 89 ALA A N 1
ATOM 665 C CA . ALA A 1 89 ? 95.958 4.041 -118.700 1.00 48.06 89 ALA A CA 1
ATOM 666 C C . ALA A 1 89 ? 95.308 4.765 -117.495 1.00 48.06 89 ALA A C 1
ATOM 668 O O . ALA A 1 89 ? 94.267 4.350 -116.990 1.00 48.06 89 ALA A O 1
ATOM 669 N N . GLN A 1 90 ? 95.958 5.823 -116.995 1.00 49.03 90 GLN A N 1
ATOM 670 C CA . GLN A 1 90 ? 95.681 6.423 -115.680 1.00 49.03 90 GLN A CA 1
ATOM 671 C C . GLN A 1 90 ? 94.596 7.516 -115.622 1.00 49.03 90 GLN A C 1
ATOM 673 O O . GLN A 1 90 ? 94.174 7.841 -114.519 1.00 49.03 90 GLN A O 1
ATOM 678 N N . GLU A 1 91 ? 94.092 8.060 -116.732 1.00 48.72 91 GLU A N 1
ATOM 679 C CA . GLU A 1 91 ? 93.073 9.131 -116.668 1.00 48.72 91 GLU A CA 1
ATOM 680 C C . GLU A 1 91 ? 91.616 8.640 -116.496 1.00 48.72 91 GLU A C 1
ATOM 682 O O . GLU A 1 91 ? 90.959 9.079 -115.554 1.00 48.72 91 GLU A O 1
ATOM 687 N N . PRO A 1 92 ? 91.080 7.679 -117.278 1.00 54.50 92 PRO A N 1
ATOM 688 C CA . PRO A 1 92 ? 89.646 7.367 -117.213 1.00 54.50 92 PRO A CA 1
ATOM 689 C C . PRO A 1 92 ? 89.225 6.545 -115.979 1.00 54.50 92 PRO A C 1
ATOM 691 O O . PRO A 1 92 ? 88.063 6.578 -115.584 1.00 54.50 92 PRO A O 1
ATOM 694 N N . ALA A 1 93 ? 90.147 5.811 -115.343 1.00 54.34 93 ALA A N 1
ATOM 695 C CA . ALA A 1 93 ? 89.852 4.998 -114.157 1.00 54.34 93 ALA A CA 1
ATOM 696 C C . ALA A 1 93 ? 89.803 5.820 -112.854 1.00 54.34 93 ALA A C 1
ATOM 698 O O . ALA A 1 93 ? 89.080 5.453 -111.928 1.00 54.34 93 ALA A O 1
ATOM 699 N N . ILE A 1 94 ? 90.545 6.932 -112.786 1.00 58.12 94 ILE A N 1
ATOM 700 C CA . ILE A 1 94 ? 90.531 7.857 -111.644 1.00 58.12 94 ILE A CA 1
ATOM 701 C C . ILE A 1 94 ? 89.243 8.691 -111.666 1.00 58.12 94 ILE A C 1
ATOM 703 O O . ILE A 1 94 ? 88.585 8.806 -110.634 1.00 58.12 94 ILE A O 1
ATOM 707 N N . ASP A 1 95 ? 88.811 9.165 -112.838 1.00 59.16 95 ASP A N 1
ATOM 708 C CA . ASP A 1 95 ? 87.546 9.899 -112.992 1.00 59.16 95 ASP A CA 1
ATOM 709 C C . ASP A 1 95 ? 86.313 9.041 -112.651 1.00 59.16 95 ASP A C 1
ATOM 711 O O . ASP A 1 95 ? 85.365 9.522 -112.027 1.00 59.16 95 ASP A O 1
ATOM 715 N N . GLN A 1 96 ? 86.335 7.747 -112.990 1.00 63.12 96 GLN A N 1
ATOM 716 C CA . GLN A 1 96 ? 85.274 6.801 -112.626 1.00 63.12 96 GLN A CA 1
ATOM 717 C C . GLN A 1 96 ? 85.201 6.578 -111.103 1.00 63.12 96 GLN A C 1
ATOM 719 O O . GLN A 1 96 ? 84.112 6.545 -110.532 1.00 63.12 96 GLN A O 1
ATOM 724 N N . LEU A 1 97 ? 86.357 6.479 -110.436 1.00 66.69 97 LEU A N 1
ATOM 725 C CA . LEU A 1 97 ? 86.467 6.349 -108.979 1.00 66.69 97 LEU A CA 1
ATOM 726 C C . LEU A 1 97 ? 85.990 7.611 -108.252 1.00 66.69 97 LEU A C 1
ATOM 728 O O . LEU A 1 97 ? 85.283 7.493 -107.257 1.00 66.69 97 LEU A O 1
ATOM 732 N N . PHE A 1 98 ? 86.302 8.804 -108.768 1.00 71.25 98 PHE A N 1
ATOM 733 C CA . PHE A 1 98 ? 85.755 10.060 -108.245 1.00 71.25 98 PHE A CA 1
ATOM 734 C C . PHE A 1 98 ? 84.235 10.146 -108.430 1.00 71.25 98 PHE A C 1
ATOM 736 O O . PHE A 1 98 ? 83.534 10.576 -107.515 1.00 71.25 98 PHE A O 1
ATOM 743 N N . ALA A 1 99 ? 83.703 9.705 -109.573 1.00 72.06 99 ALA A N 1
ATOM 744 C CA . ALA A 1 99 ? 82.260 9.678 -109.810 1.00 72.06 99 ALA A CA 1
ATOM 745 C C . ALA A 1 99 ? 81.530 8.678 -108.893 1.00 72.06 99 ALA A C 1
ATOM 747 O O . ALA A 1 99 ? 80.435 8.973 -108.404 1.00 72.06 99 ALA A O 1
ATOM 748 N N . ASP A 1 100 ? 82.124 7.512 -108.630 1.00 73.94 100 ASP A N 1
ATOM 749 C CA . ASP A 1 100 ? 81.558 6.505 -107.731 1.00 73.94 100 ASP A CA 1
ATOM 750 C C . ASP A 1 100 ? 81.702 6.893 -106.251 1.00 73.94 100 ASP A C 1
ATOM 752 O O . ASP A 1 100 ? 80.758 6.687 -105.487 1.00 73.94 100 ASP A O 1
ATOM 756 N N . ASP A 1 101 ? 82.799 7.543 -105.850 1.00 75.06 101 ASP A N 1
ATOM 757 C CA . ASP A 1 101 ? 82.961 8.119 -104.508 1.00 75.06 101 ASP A CA 1
ATOM 758 C C . ASP A 1 101 ? 81.967 9.265 -104.273 1.00 75.06 101 ASP A C 1
ATOM 760 O O . ASP A 1 101 ? 81.312 9.330 -103.234 1.00 75.06 101 ASP A O 1
ATOM 764 N N . GLN A 1 102 ? 81.729 10.108 -105.283 1.00 78.88 102 GLN A N 1
ATOM 765 C CA . GLN A 1 102 ? 80.714 11.159 -105.214 1.00 78.88 102 GLN A CA 1
ATOM 766 C C . GLN A 1 102 ? 79.293 10.577 -105.112 1.00 78.88 102 GLN A C 1
ATOM 768 O O . GLN A 1 102 ? 78.474 11.075 -104.336 1.00 78.88 102 GLN A O 1
ATOM 773 N N . ARG A 1 103 ? 78.992 9.481 -105.825 1.00 78.12 103 ARG A N 1
ATOM 774 C CA . ARG A 1 103 ? 77.722 8.740 -105.684 1.00 78.12 103 ARG A CA 1
ATOM 775 C C . ARG A 1 103 ? 77.587 8.069 -104.322 1.00 78.12 103 ARG A C 1
ATOM 777 O O . ARG A 1 103 ? 76.490 8.078 -103.763 1.00 78.12 103 ARG A O 1
ATOM 784 N N . LEU A 1 104 ? 78.668 7.509 -103.782 1.00 79.31 104 LEU A N 1
ATOM 785 C CA . LEU A 1 104 ? 78.696 6.912 -102.450 1.00 79.31 104 LEU A CA 1
ATOM 786 C C . LEU A 1 104 ? 78.455 7.983 -101.383 1.00 79.31 104 LEU A C 1
ATOM 788 O O . LEU A 1 104 ? 77.592 7.792 -100.532 1.00 79.31 104 LEU A O 1
ATOM 792 N N . TYR A 1 105 ? 79.124 9.133 -101.478 1.00 80.31 105 TYR A N 1
ATOM 793 C CA . TYR A 1 105 ? 78.894 10.290 -100.612 1.00 80.31 105 TYR A CA 1
ATOM 794 C C . TYR A 1 105 ? 77.446 10.777 -100.684 1.00 80.31 105 TYR A C 1
ATOM 796 O O . TYR A 1 105 ? 76.818 11.007 -99.651 1.00 80.31 105 TYR A O 1
ATOM 804 N N . GLN A 1 106 ? 76.878 10.878 -101.888 1.00 81.12 106 GLN A N 1
ATOM 805 C CA . GLN A 1 106 ? 75.469 11.231 -102.073 1.00 81.12 106 GLN A CA 1
ATOM 806 C C . GLN A 1 106 ? 74.541 10.183 -101.434 1.00 81.12 106 GLN A C 1
ATOM 808 O O . GLN A 1 106 ? 73.553 10.533 -100.789 1.00 81.12 106 GLN A O 1
ATOM 813 N N . GLY A 1 107 ? 74.870 8.897 -101.582 1.00 82.19 107 GLY A N 1
ATOM 814 C CA . GLY A 1 107 ? 74.158 7.779 -100.970 1.00 82.19 107 GLY A CA 1
ATOM 815 C C . GLY A 1 107 ? 74.205 7.825 -99.445 1.00 82.19 107 GLY A C 1
ATOM 816 O O . GLY A 1 107 ? 73.159 7.730 -98.808 1.00 82.19 107 GLY A O 1
ATOM 817 N N . ILE A 1 108 ? 75.385 8.044 -98.862 1.00 85.81 108 ILE A N 1
ATOM 818 C CA . ILE A 1 108 ? 75.591 8.186 -97.416 1.00 85.81 108 ILE A CA 1
ATOM 819 C C . ILE A 1 108 ? 74.813 9.394 -96.894 1.00 85.81 108 ILE A C 1
ATOM 821 O O . ILE A 1 108 ? 74.045 9.243 -95.952 1.00 85.81 108 ILE A O 1
ATOM 825 N N . MET A 1 109 ? 74.901 10.554 -97.551 1.00 85.75 109 MET A N 1
ATOM 826 C CA . MET A 1 109 ? 74.133 11.746 -97.173 1.00 85.75 109 MET A CA 1
ATOM 827 C C . MET A 1 109 ? 72.620 11.505 -97.237 1.00 85.75 109 MET A C 1
ATOM 829 O O . MET A 1 109 ? 71.889 11.930 -96.344 1.00 85.75 109 MET A O 1
ATOM 833 N N . ASN A 1 110 ? 72.132 10.791 -98.255 1.00 87.06 110 ASN A N 1
ATOM 834 C CA . ASN A 1 110 ? 70.721 10.415 -98.360 1.00 87.06 110 ASN A CA 1
ATOM 835 C C . ASN A 1 110 ? 70.300 9.438 -97.251 1.00 87.06 110 ASN A C 1
ATOM 837 O O . ASN A 1 110 ? 69.225 9.604 -96.675 1.00 87.06 110 ASN A O 1
ATOM 841 N N . TYR A 1 111 ? 71.145 8.463 -96.904 1.00 87.69 111 TYR A N 1
ATOM 842 C CA . TYR A 1 111 ? 70.910 7.550 -95.783 1.00 87.69 111 TYR A CA 1
ATOM 843 C C . TYR A 1 111 ? 70.932 8.276 -94.435 1.00 87.69 111 TYR A C 1
ATOM 845 O O . TYR A 1 111 ? 70.045 8.058 -93.617 1.00 87.69 111 TYR A O 1
ATOM 853 N N . GLU A 1 112 ? 71.887 9.172 -94.202 1.00 88.75 112 GLU A N 1
ATOM 854 C CA . GLU A 1 112 ? 71.973 9.984 -92.986 1.00 88.75 112 GLU A CA 1
ATOM 855 C C . GLU A 1 112 ? 70.787 10.943 -92.851 1.00 88.75 112 GLU A C 1
ATOM 857 O O . GLU A 1 112 ? 70.256 11.123 -91.753 1.00 88.75 112 GLU A O 1
ATOM 862 N N . ASN A 1 113 ? 70.335 11.537 -93.959 1.00 91.12 113 ASN A N 1
ATOM 863 C CA . ASN A 1 113 ? 69.109 12.332 -93.999 1.00 91.12 113 ASN A CA 1
ATOM 864 C C . ASN A 1 113 ? 67.876 11.461 -93.710 1.00 91.12 113 ASN A C 1
ATOM 866 O O . ASN A 1 113 ? 67.013 11.873 -92.938 1.00 91.12 113 ASN A O 1
ATOM 870 N N . GLY A 1 114 ? 67.817 10.242 -94.256 1.00 89.69 114 GLY A N 1
ATOM 871 C CA . GLY A 1 114 ? 66.760 9.269 -93.970 1.00 89.69 114 GLY A CA 1
ATOM 872 C C . GLY A 1 114 ? 66.737 8.825 -92.504 1.00 89.69 114 GLY A C 1
ATOM 873 O O . GLY A 1 114 ? 65.674 8.774 -91.890 1.00 89.69 114 GLY A O 1
ATOM 874 N N . ILE A 1 115 ? 67.903 8.580 -91.900 1.00 91.44 115 ILE A N 1
ATOM 875 C CA . ILE A 1 115 ? 68.033 8.254 -90.473 1.00 91.44 115 ILE A CA 1
ATOM 876 C C . ILE A 1 115 ? 67.579 9.435 -89.615 1.00 91.44 115 ILE A C 1
ATOM 878 O O . ILE A 1 115 ? 66.807 9.232 -88.678 1.00 91.44 115 ILE A O 1
ATOM 882 N N . ARG A 1 116 ? 67.999 10.666 -89.938 1.00 91.31 116 ARG A N 1
ATOM 883 C CA . ARG A 1 116 ? 67.540 11.874 -89.232 1.00 91.31 116 ARG A CA 1
ATOM 884 C C . ARG A 1 116 ? 66.026 12.054 -89.334 1.00 91.31 116 ARG A C 1
ATOM 886 O O . ARG A 1 116 ? 65.389 12.324 -88.320 1.00 91.31 116 ARG A O 1
ATOM 893 N N . HIS A 1 117 ? 65.448 11.836 -90.516 1.00 93.38 117 HIS A N 1
ATOM 894 C CA . HIS A 1 117 ? 64.000 11.877 -90.716 1.00 93.38 117 HIS A CA 1
ATOM 895 C C . HIS A 1 117 ? 63.279 10.833 -89.851 1.00 93.38 117 HIS A C 1
ATOM 897 O O . HIS A 1 117 ? 62.362 11.177 -89.113 1.00 93.38 117 HIS A O 1
ATOM 903 N N . LEU A 1 118 ? 63.724 9.572 -89.871 1.00 92.56 118 LEU A N 1
ATOM 904 C CA . LEU A 1 118 ? 63.128 8.502 -89.062 1.00 92.56 118 LEU A CA 1
ATOM 905 C C . LEU A 1 118 ? 63.280 8.744 -87.556 1.00 92.56 118 LEU A C 1
ATOM 907 O O . LEU A 1 118 ? 62.380 8.418 -86.786 1.00 92.56 118 LEU A O 1
ATOM 911 N N . GLN A 1 119 ? 64.399 9.318 -87.114 1.00 93.25 119 GLN A N 1
ATOM 912 C CA . GLN A 1 119 ? 64.585 9.712 -85.717 1.00 93.25 119 GLN A CA 1
ATOM 913 C C . GLN A 1 119 ? 63.600 10.809 -85.317 1.00 93.25 119 GLN A C 1
ATOM 915 O O . GLN A 1 119 ? 62.970 10.694 -84.266 1.00 93.25 119 GLN A O 1
ATOM 920 N N . GLN A 1 120 ? 63.424 11.826 -86.164 1.00 94.56 120 GLN A N 1
ATOM 921 C CA . GLN A 1 120 ? 62.456 12.894 -85.938 1.00 94.56 120 GLN A CA 1
ATOM 922 C C . GLN A 1 120 ? 61.019 12.352 -85.906 1.00 94.56 120 GLN A C 1
ATOM 924 O O . GLN A 1 120 ? 60.247 12.673 -85.001 1.00 94.56 120 GLN A O 1
ATOM 929 N N . GLU A 1 121 ? 60.671 11.464 -86.832 1.00 93.50 121 GLU A N 1
ATOM 930 C CA . GLU A 1 121 ? 59.372 10.795 -86.860 1.00 93.50 121 GLU A CA 1
ATOM 931 C C . GLU A 1 121 ? 59.149 9.938 -85.604 1.00 93.50 121 GLU A C 1
ATOM 933 O O . GLU A 1 121 ? 58.094 10.023 -84.979 1.00 93.50 121 GLU A O 1
ATOM 938 N N . ASN A 1 122 ? 60.161 9.192 -85.144 1.00 93.19 122 ASN A N 1
ATOM 939 C CA . ASN A 1 122 ? 60.075 8.430 -83.895 1.00 93.19 122 ASN A CA 1
ATOM 940 C C . ASN A 1 122 ? 59.878 9.347 -82.681 1.00 93.19 122 ASN A C 1
ATOM 942 O O . ASN A 1 122 ? 59.097 9.023 -81.787 1.00 93.19 122 ASN A O 1
ATOM 946 N N . THR A 1 123 ? 60.552 10.503 -82.642 1.00 94.31 123 THR A N 1
ATOM 947 C CA . THR A 1 123 ? 60.333 11.486 -81.573 1.00 94.31 123 THR A CA 1
ATOM 948 C C . THR A 1 123 ? 58.927 12.074 -81.612 1.00 94.31 123 THR A C 1
ATOM 950 O O . THR A 1 123 ? 58.310 12.186 -80.554 1.00 94.31 123 THR A O 1
ATOM 953 N N . ASN A 1 124 ? 58.383 12.357 -82.799 1.00 95.00 124 ASN A N 1
ATOM 954 C CA . ASN A 1 124 ? 57.013 12.847 -82.954 1.00 95.00 124 ASN A CA 1
ATOM 955 C C . ASN A 1 124 ? 55.998 11.790 -82.498 1.00 95.00 124 ASN A C 1
ATOM 957 O O . ASN A 1 124 ? 55.130 12.086 -81.683 1.00 95.00 124 ASN A O 1
ATOM 961 N N . LEU A 1 125 ? 56.158 10.533 -82.927 1.00 94.50 125 LEU A N 1
ATOM 962 C CA . LEU A 1 125 ? 55.284 9.428 -82.520 1.00 94.50 125 LEU A CA 1
ATOM 963 C C . LEU A 1 125 ? 55.321 9.178 -81.008 1.00 94.50 125 LEU A C 1
ATOM 965 O O . LEU A 1 125 ? 54.285 8.903 -80.407 1.00 94.50 125 LEU A O 1
ATOM 969 N N . ARG A 1 126 ? 56.490 9.305 -80.368 1.00 94.12 126 ARG A N 1
ATOM 970 C CA . ARG A 1 126 ? 56.600 9.223 -78.901 1.00 94.12 126 ARG A CA 1
ATOM 971 C C . ARG A 1 126 ? 55.865 10.365 -78.214 1.00 94.12 126 ARG A C 1
ATOM 973 O O . ARG A 1 126 ? 55.147 10.116 -77.255 1.00 94.12 126 ARG A O 1
ATOM 980 N N . GLN A 1 127 ? 56.011 11.593 -78.712 1.00 94.94 127 GLN A N 1
ATOM 981 C CA . GLN A 1 127 ? 55.289 12.745 -78.169 1.00 94.94 127 GLN A CA 1
ATOM 982 C C . GLN A 1 127 ? 53.772 12.591 -78.328 1.00 94.94 127 GLN A C 1
ATOM 984 O O . GLN A 1 127 ? 53.034 12.873 -77.385 1.00 94.94 127 GLN A O 1
ATOM 989 N N . GLU A 1 128 ? 53.300 12.102 -79.478 1.00 95.25 128 GLU A N 1
ATOM 990 C CA . GLU A 1 128 ? 51.880 11.812 -79.695 1.00 95.25 128 GLU A CA 1
ATOM 991 C C . GLU A 1 128 ? 51.370 10.706 -78.770 1.00 95.25 128 GLU A C 1
ATOM 993 O O . GLU A 1 128 ? 50.305 10.851 -78.167 1.00 95.25 128 GLU A O 1
ATOM 998 N N . PHE A 1 129 ? 52.123 9.611 -78.633 1.00 95.06 129 PHE A N 1
ATOM 999 C CA . PHE A 1 129 ? 51.772 8.508 -77.743 1.00 95.06 129 PHE A CA 1
ATOM 1000 C C . PHE A 1 129 ? 51.701 8.973 -76.284 1.00 95.06 129 PHE A C 1
ATOM 1002 O O . PHE A 1 129 ? 50.688 8.751 -75.622 1.00 95.06 129 PHE A O 1
ATOM 1009 N N . ASP A 1 130 ? 52.714 9.700 -75.807 1.00 95.88 130 ASP A N 1
ATOM 1010 C CA . ASP A 1 130 ? 52.727 10.288 -74.465 1.00 95.88 130 ASP A CA 1
ATOM 1011 C C . ASP A 1 130 ? 51.564 11.271 -74.269 1.00 95.88 130 ASP A C 1
ATOM 1013 O O . ASP A 1 130 ? 50.959 11.314 -73.195 1.00 95.88 130 ASP A O 1
ATOM 1017 N N . GLY A 1 131 ? 51.217 12.043 -75.303 1.00 95.81 131 GLY A N 1
ATOM 1018 C CA . GLY A 1 131 ? 50.053 12.925 -75.313 1.00 95.81 131 GLY A CA 1
ATOM 1019 C C . GLY A 1 131 ? 48.745 12.163 -75.093 1.00 95.81 131 GLY A C 1
ATOM 1020 O O . GLY A 1 131 ? 47.967 12.530 -74.211 1.00 95.81 131 GLY A O 1
ATOM 1021 N N . ARG A 1 132 ? 48.531 11.064 -75.828 1.00 95.69 132 ARG A N 1
ATOM 1022 C CA . ARG A 1 132 ? 47.341 10.206 -75.678 1.00 95.69 132 ARG A CA 1
ATOM 1023 C C . ARG A 1 132 ? 47.294 9.527 -74.313 1.00 95.69 132 ARG A C 1
ATOM 1025 O O . ARG A 1 132 ? 46.255 9.561 -73.664 1.00 95.69 132 ARG A O 1
ATOM 1032 N N . VAL A 1 133 ? 48.420 8.993 -73.833 1.00 96.00 133 VAL A N 1
ATOM 1033 C CA . VAL A 1 133 ? 48.511 8.375 -72.498 1.00 96.00 133 VAL A CA 1
ATOM 1034 C C . VAL A 1 133 ? 48.160 9.383 -71.405 1.00 96.00 133 VAL A C 1
ATOM 1036 O O . VAL A 1 133 ? 47.434 9.046 -70.469 1.00 96.00 133 VAL A O 1
ATOM 1039 N N . ARG A 1 134 ? 48.623 10.636 -71.512 1.00 95.69 134 ARG A N 1
ATOM 1040 C CA . ARG A 1 134 ? 48.256 11.697 -70.559 1.00 95.69 134 ARG A CA 1
ATOM 1041 C C . ARG A 1 134 ? 46.767 12.019 -70.608 1.00 95.69 134 ARG A C 1
ATOM 1043 O O . ARG A 1 134 ? 46.162 12.124 -69.545 1.00 95.69 134 ARG A O 1
ATOM 1050 N N . GLN A 1 135 ? 46.186 12.142 -71.801 1.00 95.44 135 GLN A N 1
ATOM 1051 C CA . GLN A 1 135 ? 44.751 12.396 -71.969 1.00 95.44 135 GLN A CA 1
ATOM 1052 C C . GLN A 1 135 ? 43.904 11.265 -71.375 1.00 95.44 135 GLN A C 1
ATOM 1054 O O . GLN A 1 135 ? 42.992 11.528 -70.598 1.00 95.44 135 GLN A O 1
ATOM 1059 N N . GLU A 1 136 ? 44.243 10.009 -71.667 1.00 95.88 136 GLU A N 1
ATOM 1060 C CA . GLU A 1 136 ? 43.531 8.843 -71.138 1.00 95.88 136 GLU A CA 1
ATOM 1061 C C . GLU A 1 136 ? 43.684 8.730 -69.614 1.00 95.88 136 GLU A C 1
ATOM 1063 O O . GLU A 1 136 ? 42.710 8.510 -68.894 1.00 95.88 136 GLU A O 1
ATOM 1068 N N . THR A 1 137 ? 44.888 8.984 -69.093 1.00 95.50 137 THR A N 1
ATOM 1069 C CA . THR A 1 137 ? 45.133 9.017 -67.644 1.00 95.50 137 THR A CA 1
ATOM 1070 C C . THR A 1 137 ? 44.325 10.121 -66.964 1.00 95.50 137 THR A C 1
ATOM 1072 O O . THR A 1 137 ? 43.807 9.914 -65.867 1.00 95.50 137 THR A O 1
ATOM 1075 N N . GLN A 1 138 ? 44.223 11.299 -67.582 1.00 95.62 138 GLN A N 1
ATOM 1076 C CA . GLN A 1 138 ? 43.434 12.404 -67.050 1.00 95.62 138 GLN A CA 1
ATOM 1077 C C . GLN A 1 138 ? 41.940 12.064 -67.050 1.00 95.62 138 GLN A C 1
ATOM 1079 O O . GLN A 1 138 ? 41.298 12.205 -66.011 1.00 95.62 138 GLN A O 1
ATOM 1084 N N . TYR A 1 139 ? 41.422 11.521 -68.153 1.00 96.69 139 TYR A N 1
ATOM 1085 C CA . TYR A 1 139 ? 40.031 11.084 -68.260 1.00 96.69 139 TYR A CA 1
ATOM 1086 C C . TYR A 1 139 ? 39.662 10.049 -67.185 1.00 96.69 139 TYR A C 1
ATOM 1088 O O . TYR A 1 139 ? 38.672 10.210 -66.473 1.00 96.69 139 TYR A O 1
ATOM 1096 N N . LEU A 1 140 ? 40.494 9.020 -66.990 1.00 96.44 140 LEU A N 1
ATOM 1097 C CA . LEU A 1 140 ? 40.259 8.000 -65.961 1.00 96.44 140 LEU A CA 1
ATOM 1098 C C . LEU A 1 140 ? 40.326 8.569 -64.537 1.00 96.44 140 LEU A C 1
ATOM 1100 O O . LEU A 1 140 ? 39.594 8.111 -63.658 1.00 96.44 140 LEU A O 1
ATOM 1104 N N . ARG A 1 141 ? 41.185 9.569 -64.289 1.00 96.19 141 ARG A N 1
ATOM 1105 C CA . ARG A 1 141 ? 41.251 10.260 -62.990 1.00 96.19 141 ARG A CA 1
ATOM 1106 C C . ARG A 1 141 ? 39.991 11.068 -62.720 1.00 96.19 141 ARG A C 1
ATOM 1108 O O . ARG A 1 141 ? 39.475 10.988 -61.609 1.00 96.19 141 ARG A O 1
ATOM 1115 N N . GLU A 1 142 ? 39.508 11.812 -63.710 1.00 96.06 142 GLU A N 1
ATOM 1116 C CA . GLU A 1 142 ? 38.269 12.589 -63.616 1.00 96.06 142 GLU A CA 1
ATOM 1117 C C . GLU A 1 142 ? 37.075 11.656 -63.374 1.00 96.06 142 GLU A C 1
ATOM 1119 O O . GLU A 1 142 ? 36.357 11.826 -62.392 1.00 96.06 142 GLU A O 1
ATOM 1124 N N . GLN A 1 143 ? 36.958 10.568 -64.141 1.00 96.06 143 GLN A N 1
ATOM 1125 C CA . GLN A 1 143 ? 35.897 9.576 -63.955 1.00 96.06 143 GLN A CA 1
ATOM 1126 C C . GLN A 1 143 ? 35.941 8.903 -62.569 1.00 96.06 143 GLN A C 1
ATOM 1128 O O . GLN A 1 143 ? 34.904 8.722 -61.927 1.00 96.06 143 GLN A O 1
ATOM 1133 N N . CYS A 1 144 ? 37.134 8.545 -62.075 1.00 95.81 144 CYS A N 1
ATOM 1134 C CA . CYS A 1 144 ? 37.297 8.029 -60.712 1.00 95.81 144 CYS A CA 1
ATOM 1135 C C . CYS A 1 144 ? 36.888 9.065 -59.659 1.00 95.81 144 CYS A C 1
ATOM 1137 O O . CYS A 1 144 ? 36.271 8.710 -58.653 1.00 95.81 144 CYS A O 1
ATOM 1139 N N . HIS A 1 145 ? 37.242 10.334 -59.871 1.00 96.62 145 HIS A N 1
ATOM 1140 C CA . HIS A 1 145 ? 36.912 11.414 -58.952 1.00 96.62 145 HIS A CA 1
ATOM 1141 C C . HIS A 1 145 ? 35.401 11.650 -58.881 1.00 96.62 145 HIS A C 1
ATOM 1143 O O . HIS A 1 145 ? 34.853 11.715 -57.781 1.00 96.62 145 HIS A O 1
ATOM 1149 N N . ASP A 1 146 ? 34.728 11.698 -60.029 1.00 96.56 146 ASP A N 1
ATOM 1150 C CA . ASP A 1 146 ? 33.280 11.885 -60.117 1.00 96.56 146 ASP A CA 1
ATOM 1151 C C . ASP A 1 146 ? 32.528 10.732 -59.456 1.00 96.56 146 ASP A C 1
ATOM 1153 O O . ASP A 1 146 ? 31.621 10.960 -58.651 1.00 96.56 146 ASP A O 1
ATOM 1157 N N . ARG A 1 147 ? 32.962 9.488 -59.701 1.00 96.38 147 ARG A N 1
ATOM 1158 C CA . ARG A 1 147 ? 32.390 8.309 -59.042 1.00 96.38 147 ARG A CA 1
ATOM 1159 C C . ARG A 1 147 ? 32.563 8.365 -57.524 1.00 96.38 147 ARG A C 1
ATOM 1161 O O . ARG A 1 147 ? 31.604 8.137 -56.793 1.00 96.38 147 ARG A O 1
ATOM 1168 N N . LEU A 1 148 ? 33.757 8.715 -57.039 1.00 97.00 148 LEU A N 1
ATOM 1169 C CA . LEU A 1 148 ? 34.014 8.849 -55.603 1.00 97.00 148 LEU A CA 1
ATOM 1170 C C . LEU A 1 148 ? 33.163 9.967 -54.980 1.00 97.00 148 LEU A C 1
ATOM 1172 O O . LEU A 1 148 ? 32.678 9.829 -53.857 1.00 97.00 148 LEU A O 1
ATOM 1176 N N . GLN A 1 149 ? 32.978 11.086 -55.687 1.00 96.69 149 GLN A N 1
ATOM 1177 C CA . GLN A 1 149 ? 32.092 12.154 -55.230 1.00 96.69 149 GLN A CA 1
ATOM 1178 C C . GLN A 1 149 ? 30.637 11.691 -55.162 1.00 96.69 149 GLN A C 1
ATOM 1180 O O . GLN A 1 149 ? 29.954 12.006 -54.187 1.00 96.69 149 GLN A O 1
ATOM 1185 N N . GLN A 1 150 ? 30.165 10.952 -56.164 1.00 96.62 150 GLN A N 1
ATOM 1186 C CA . GLN A 1 150 ? 28.813 10.409 -56.180 1.00 96.62 150 GLN A CA 1
ATOM 1187 C C . GLN A 1 150 ? 28.589 9.445 -55.008 1.00 96.62 150 GLN A C 1
ATOM 1189 O O . GLN A 1 150 ? 27.655 9.654 -54.237 1.00 96.62 150 GLN A O 1
ATOM 1194 N N . GLU A 1 151 ? 29.488 8.480 -54.800 1.00 95.38 151 GLU A N 1
ATOM 1195 C CA . GLU A 1 151 ? 29.414 7.529 -53.681 1.00 95.38 151 GLU A CA 1
ATOM 1196 C C . GLU A 1 151 ? 29.387 8.258 -52.323 1.00 95.38 151 GLU A C 1
ATOM 1198 O O . GLU A 1 151 ? 28.610 7.907 -51.436 1.00 95.38 151 GLU A O 1
ATOM 1203 N N . ARG A 1 152 ? 30.160 9.344 -52.164 1.00 96.50 152 ARG A N 1
ATOM 1204 C CA . ARG A 1 152 ? 30.119 10.179 -50.949 1.00 96.50 152 ARG A CA 1
ATOM 1205 C C . ARG A 1 152 ? 28.794 10.915 -50.767 1.00 96.50 152 ARG A C 1
ATOM 1207 O O . ARG A 1 152 ? 28.331 11.030 -49.635 1.00 96.50 152 ARG A O 1
ATOM 1214 N N . ARG A 1 153 ? 28.188 11.429 -51.842 1.00 96.62 153 ARG A N 1
ATOM 1215 C CA . ARG A 1 153 ? 26.877 12.104 -51.782 1.00 96.62 153 ARG A CA 1
ATOM 1216 C C . ARG A 1 153 ? 25.764 11.118 -51.440 1.00 96.62 153 ARG A C 1
ATOM 1218 O O . ARG A 1 153 ? 24.910 11.438 -50.621 1.00 96.62 153 ARG A O 1
ATOM 1225 N N . GLU A 1 154 ? 25.803 9.924 -52.022 1.00 96.44 154 GLU A N 1
ATOM 1226 C CA . GLU A 1 154 ? 24.872 8.836 -51.710 1.00 96.44 154 GLU A CA 1
ATOM 1227 C C . GLU A 1 154 ? 25.036 8.365 -50.262 1.00 96.44 154 GLU A C 1
ATOM 1229 O O . GLU A 1 154 ? 24.053 8.203 -49.542 1.00 96.44 154 GLU A O 1
ATOM 1234 N N . GLN A 1 155 ? 26.274 8.223 -49.785 1.00 96.00 155 GLN A N 1
ATOM 1235 C CA . GLN A 1 155 ? 26.525 7.886 -48.389 1.00 96.00 155 GLN A CA 1
ATOM 1236 C C . GLN A 1 155 ? 26.018 8.986 -47.448 1.00 96.00 155 GLN A C 1
ATOM 1238 O O . GLN A 1 155 ? 25.354 8.675 -46.460 1.00 96.00 155 GLN A O 1
ATOM 1243 N N . ALA A 1 156 ? 26.271 10.259 -47.766 1.00 96.56 156 ALA A N 1
ATOM 1244 C CA . ALA A 1 156 ? 25.778 11.386 -46.982 1.00 96.56 156 ALA A CA 1
ATOM 1245 C C . ALA A 1 156 ? 24.241 11.393 -46.910 1.00 96.56 156 ALA A C 1
ATOM 1247 O O . ALA A 1 156 ? 23.693 11.448 -45.808 1.00 96.56 156 ALA A O 1
ATOM 1248 N N . SER A 1 157 ? 23.545 11.229 -48.040 1.00 96.56 157 SER A N 1
ATOM 1249 C CA . SER A 1 157 ? 22.075 11.217 -48.069 1.00 96.56 157 SER A CA 1
ATOM 1250 C C . SER A 1 157 ? 21.481 10.025 -47.311 1.00 96.56 157 SER A C 1
ATOM 1252 O O . SER A 1 157 ? 20.502 10.182 -46.577 1.00 96.56 157 SER A O 1
ATOM 1254 N N . LEU A 1 158 ? 22.102 8.843 -47.403 1.00 96.75 158 LEU A N 1
ATOM 1255 C CA . LEU A 1 158 ? 21.717 7.668 -46.619 1.00 96.75 158 LEU A CA 1
ATOM 1256 C C . LEU A 1 158 ? 21.908 7.905 -45.119 1.00 96.75 158 LEU A C 1
ATOM 1258 O O . LEU A 1 158 ? 21.029 7.561 -44.324 1.00 96.75 158 LEU A O 1
ATOM 1262 N N . THR A 1 159 ? 23.035 8.501 -44.714 1.00 96.06 159 THR A N 1
ATOM 1263 C CA . THR A 1 159 ? 23.266 8.823 -43.300 1.00 96.06 159 THR A CA 1
ATOM 1264 C C . THR A 1 159 ? 22.278 9.862 -42.780 1.00 96.06 159 THR A C 1
ATOM 1266 O O . THR A 1 159 ? 21.726 9.667 -41.701 1.00 96.06 159 THR A O 1
ATOM 1269 N N . GLU A 1 160 ? 21.981 10.904 -43.555 1.00 96.75 160 GLU A N 1
ATOM 1270 C CA . GLU A 1 160 ? 21.020 11.945 -43.189 1.00 96.75 160 GLU A CA 1
ATOM 1271 C C . GLU A 1 160 ? 19.600 11.377 -43.054 1.00 96.75 160 GLU A C 1
ATOM 1273 O O . GLU A 1 160 ? 18.942 11.580 -42.033 1.00 96.75 160 GLU A O 1
ATOM 1278 N N . SER A 1 161 ? 19.158 10.563 -44.019 1.00 96.69 161 SER A N 1
ATOM 1279 C CA . SER A 1 161 ? 17.859 9.881 -43.968 1.00 96.69 161 SER A CA 1
ATOM 1280 C C . SER A 1 161 ? 17.738 8.947 -42.756 1.00 96.69 161 SER A C 1
ATOM 1282 O O . SER A 1 161 ? 16.713 8.930 -42.061 1.00 96.69 161 SER A O 1
ATOM 1284 N N . ARG A 1 162 ? 18.806 8.199 -42.445 1.00 96.88 162 ARG A N 1
ATOM 1285 C CA . ARG A 1 162 ? 18.853 7.324 -41.267 1.00 96.88 162 ARG A CA 1
ATOM 1286 C C . ARG A 1 162 ? 18.787 8.125 -39.968 1.00 96.88 162 ARG A C 1
ATOM 1288 O O . ARG A 1 162 ? 18.027 7.750 -39.077 1.00 96.88 162 ARG A O 1
ATOM 1295 N N . MET A 1 163 ? 19.539 9.220 -39.867 1.00 96.62 163 MET A N 1
ATOM 1296 C CA . MET A 1 163 ? 19.530 10.102 -38.696 1.00 96.62 163 MET A CA 1
ATOM 1297 C C . MET A 1 163 ? 18.154 10.736 -38.481 1.00 96.62 163 MET A C 1
ATOM 1299 O O . MET A 1 163 ? 17.629 10.667 -37.373 1.00 96.62 163 MET A O 1
ATOM 1303 N N . ALA A 1 164 ? 17.520 11.249 -39.539 1.00 96.44 164 ALA A N 1
ATOM 1304 C CA . ALA A 1 164 ? 16.171 11.808 -39.468 1.00 96.44 164 ALA A CA 1
ATOM 1305 C C . ALA A 1 164 ? 15.135 10.765 -39.009 1.00 96.44 164 ALA A C 1
ATOM 1307 O O . ALA A 1 164 ? 14.256 11.055 -38.196 1.00 96.44 164 ALA A O 1
ATOM 1308 N N . THR A 1 165 ? 15.258 9.522 -39.485 1.00 96.44 165 THR A N 1
ATOM 1309 C CA . THR A 1 165 ? 14.373 8.422 -39.074 1.00 96.44 165 THR A CA 1
ATOM 1310 C C . THR A 1 165 ? 14.557 8.070 -37.598 1.00 96.44 165 THR A C 1
ATOM 1312 O O . THR A 1 165 ? 13.568 7.940 -36.876 1.00 96.44 165 THR A O 1
ATOM 1315 N N . LEU A 1 166 ? 15.805 7.946 -37.136 1.00 95.88 166 LEU A N 1
ATOM 1316 C CA . LEU A 1 166 ? 16.115 7.661 -35.732 1.00 95.88 166 LEU A CA 1
ATOM 1317 C C . LEU A 1 166 ? 15.644 8.786 -34.811 1.00 95.88 166 LEU A C 1
ATOM 1319 O O . LEU A 1 166 ? 15.051 8.512 -33.771 1.00 95.88 166 LEU A O 1
ATOM 1323 N N . GLN A 1 167 ? 15.841 10.040 -35.215 1.00 97.19 167 GLN A N 1
ATOM 1324 C CA . GLN A 1 167 ? 15.361 11.192 -34.463 1.00 97.19 167 GLN A CA 1
ATOM 1325 C C . GLN A 1 167 ? 13.834 11.172 -34.337 1.00 97.19 167 GLN A C 1
ATOM 1327 O O . GLN A 1 167 ? 13.310 11.275 -33.231 1.00 97.19 167 GLN A O 1
ATOM 1332 N N . LYS A 1 168 ? 13.112 10.923 -35.435 1.00 97.00 168 LYS A N 1
ATOM 1333 C CA . LYS A 1 168 ? 11.647 10.811 -35.412 1.00 97.00 168 LYS A CA 1
ATOM 1334 C C . LYS A 1 168 ? 11.159 9.657 -34.529 1.00 97.00 168 LYS A C 1
ATOM 1336 O O . LYS A 1 168 ? 10.154 9.794 -33.832 1.00 97.00 168 LYS A O 1
ATOM 1341 N N . GLN A 1 169 ? 11.846 8.513 -34.555 1.00 96.25 169 GLN A N 1
ATOM 1342 C CA . GLN A 1 169 ? 11.536 7.381 -33.674 1.00 96.25 169 GLN A CA 1
ATOM 1343 C C . GLN A 1 169 ? 11.762 7.739 -32.203 1.00 96.25 169 GLN A C 1
ATOM 1345 O O . GLN A 1 169 ? 10.899 7.45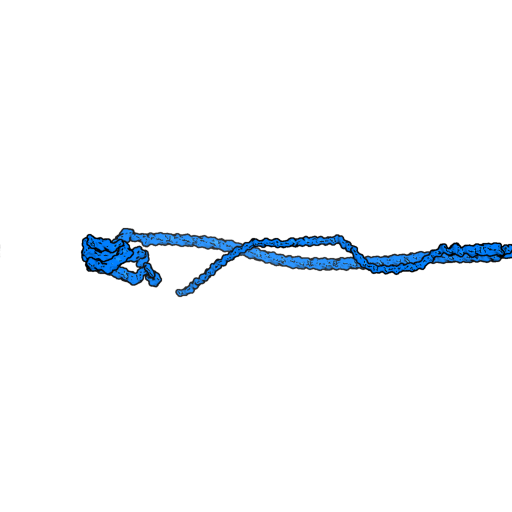7 -31.373 1.00 96.25 169 GLN A O 1
ATOM 1350 N N . HIS A 1 170 ? 12.877 8.403 -31.897 1.00 95.38 170 HIS A N 1
ATOM 1351 C CA . HIS A 1 170 ? 13.202 8.850 -30.549 1.00 95.38 170 HIS A CA 1
ATOM 1352 C C . HIS A 1 170 ? 12.182 9.868 -30.022 1.00 95.38 170 HIS A C 1
ATOM 1354 O O . HIS A 1 170 ? 11.655 9.694 -28.926 1.00 95.38 170 HIS A O 1
ATOM 1360 N N . GLU A 1 171 ? 11.829 10.880 -30.817 1.00 96.94 171 GLU A N 1
ATOM 1361 C CA . GLU A 1 171 ? 10.808 11.875 -30.466 1.00 96.94 171 GLU A CA 1
ATOM 1362 C C . GLU A 1 171 ? 9.445 11.216 -30.199 1.00 96.94 171 GLU A C 1
ATOM 1364 O O . GLU A 1 171 ? 8.785 11.521 -29.203 1.00 96.94 171 GLU A O 1
ATOM 1369 N N . ALA A 1 172 ? 9.042 10.252 -31.035 1.00 96.88 172 ALA A N 1
ATOM 1370 C CA . ALA A 1 172 ? 7.805 9.502 -30.836 1.00 96.88 172 ALA A CA 1
ATOM 1371 C C . ALA A 1 172 ? 7.837 8.636 -29.563 1.00 96.88 172 ALA A C 1
ATOM 1373 O O . ALA A 1 172 ? 6.832 8.536 -28.854 1.00 96.88 172 ALA A O 1
ATOM 1374 N N . GLU A 1 173 ? 8.971 8.006 -29.254 1.00 96.44 173 GLU A N 1
ATOM 1375 C CA . GLU A 1 173 ? 9.140 7.222 -28.030 1.00 96.44 173 GLU A CA 1
ATOM 1376 C C . GLU A 1 173 ? 9.099 8.111 -26.781 1.00 96.44 173 GLU A C 1
ATOM 1378 O O . GLU A 1 173 ? 8.400 7.787 -25.818 1.00 96.44 173 GLU A O 1
ATOM 1383 N N . MET A 1 174 ? 9.779 9.259 -26.810 1.00 96.31 174 MET A N 1
ATOM 1384 C CA . MET A 1 174 ? 9.768 10.231 -25.717 1.00 96.31 174 MET A CA 1
ATOM 1385 C C . MET A 1 174 ? 8.368 10.798 -25.483 1.00 96.31 174 MET A C 1
ATOM 1387 O O . MET A 1 174 ? 7.923 10.862 -24.338 1.00 96.31 174 MET A O 1
ATOM 1391 N N . ALA A 1 175 ? 7.624 11.116 -26.545 1.00 97.12 175 ALA A N 1
ATOM 1392 C CA . ALA A 1 175 ? 6.231 11.542 -26.431 1.00 97.12 175 ALA A CA 1
ATOM 1393 C C . ALA A 1 175 ? 5.349 10.466 -25.769 1.00 97.12 175 ALA A C 1
ATOM 1395 O O . ALA A 1 175 ? 4.555 10.775 -24.879 1.00 97.12 175 ALA A O 1
ATOM 1396 N N . ARG A 1 176 ? 5.521 9.188 -26.141 1.00 97.00 176 ARG A N 1
ATOM 1397 C CA . ARG A 1 176 ? 4.799 8.065 -25.513 1.00 97.00 176 ARG A CA 1
ATOM 1398 C C . ARG A 1 176 ? 5.147 7.918 -24.033 1.00 97.00 176 ARG A C 1
ATOM 1400 O O . ARG A 1 176 ? 4.238 7.773 -23.218 1.00 97.00 176 ARG A O 1
ATOM 1407 N N . LYS A 1 177 ? 6.436 7.966 -23.679 1.00 96.00 177 LYS A N 1
ATOM 1408 C CA . LYS A 1 177 ? 6.889 7.877 -22.281 1.00 96.00 177 LYS A CA 1
ATOM 1409 C C . LYS A 1 177 ? 6.352 9.040 -21.449 1.00 96.00 177 LYS A C 1
ATOM 1411 O O . LYS A 1 177 ? 5.818 8.799 -20.371 1.00 96.00 177 LYS A O 1
ATOM 1416 N N . ASN A 1 178 ? 6.403 10.263 -21.972 1.00 96.69 178 ASN A N 1
ATOM 1417 C CA . ASN A 1 178 ? 5.886 11.447 -21.288 1.00 96.69 178 ASN A CA 1
ATOM 1418 C C . ASN A 1 178 ? 4.376 11.367 -21.043 1.00 96.69 178 ASN A C 1
ATOM 1420 O O . ASN A 1 178 ? 3.921 11.721 -19.959 1.00 96.69 178 ASN A O 1
ATOM 1424 N N . GLU A 1 179 ? 3.592 10.845 -21.990 1.00 97.00 179 GLU A N 1
ATOM 1425 C CA . GLU A 1 179 ? 2.155 10.656 -21.763 1.00 97.00 179 GLU A CA 1
ATOM 1426 C C . GLU A 1 179 ? 1.874 9.581 -20.699 1.00 97.00 179 GLU A C 1
ATOM 1428 O O . GLU A 1 179 ? 0.953 9.731 -19.895 1.00 97.00 179 GLU A O 1
ATOM 1433 N N . VAL A 1 180 ? 2.679 8.514 -20.637 1.00 96.62 180 VAL A N 1
ATOM 1434 C CA . VAL A 1 180 ? 2.577 7.512 -19.560 1.00 96.62 180 VAL A CA 1
ATOM 1435 C C . VAL A 1 180 ? 2.919 8.125 -18.202 1.00 96.62 180 VAL A C 1
ATOM 1437 O O . VAL A 1 180 ? 2.180 7.894 -17.245 1.00 96.62 180 VAL A O 1
ATOM 1440 N N . ILE A 1 181 ? 3.990 8.922 -18.118 1.00 96.69 181 ILE A N 1
ATOM 1441 C CA . ILE A 1 181 ? 4.380 9.641 -16.895 1.00 96.69 181 ILE A CA 1
ATOM 1442 C C . ILE A 1 181 ? 3.243 10.563 -16.453 1.00 96.69 181 ILE A C 1
ATOM 1444 O O . ILE A 1 181 ? 2.771 10.451 -15.328 1.00 96.69 181 ILE A O 1
ATOM 1448 N N . ARG A 1 182 ? 2.697 11.371 -17.368 1.00 96.56 182 ARG A N 1
ATOM 1449 C CA . ARG A 1 182 ? 1.584 12.280 -17.068 1.00 96.56 182 ARG A CA 1
ATOM 1450 C C . ARG A 1 182 ? 0.367 11.539 -16.514 1.00 96.56 182 ARG A C 1
ATOM 1452 O O . ARG A 1 182 ? -0.245 11.991 -15.550 1.00 96.56 182 ARG A O 1
ATOM 1459 N N . LYS A 1 183 ? 0.014 10.385 -17.091 1.00 96.56 183 LYS A N 1
ATOM 1460 C CA . LYS A 1 183 ? -1.078 9.542 -16.577 1.00 96.56 183 LYS A CA 1
ATOM 1461 C C . LYS A 1 183 ? -0.777 9.021 -15.171 1.00 96.56 183 LYS A C 1
ATOM 1463 O O . LYS A 1 183 ? -1.637 9.144 -14.300 1.00 96.56 183 LYS A O 1
ATOM 1468 N N . ARG A 1 184 ? 0.432 8.505 -14.937 1.00 95.69 184 ARG A N 1
ATOM 1469 C CA . ARG A 1 184 ? 0.880 8.028 -13.617 1.00 95.69 184 ARG A CA 1
ATOM 1470 C C . ARG A 1 184 ? 0.835 9.145 -12.573 1.00 95.69 184 ARG A C 1
ATOM 1472 O O . ARG A 1 184 ? 0.275 8.930 -11.506 1.00 95.69 184 ARG A O 1
ATOM 1479 N N . ASP A 1 185 ? 1.311 10.342 -12.899 1.00 96.38 185 ASP A N 1
ATOM 1480 C CA . ASP A 1 185 ? 1.293 11.492 -11.986 1.00 96.38 185 ASP A CA 1
ATOM 1481 C C . ASP A 1 185 ? -0.137 11.899 -11.614 1.00 96.38 185 ASP A C 1
ATOM 1483 O O . ASP A 1 185 ? -0.432 12.163 -10.448 1.00 96.38 185 ASP A O 1
ATOM 1487 N N . THR A 1 186 ? -1.069 11.881 -12.577 1.00 96.75 186 THR A N 1
ATOM 1488 C CA . THR A 1 186 ? -2.484 12.153 -12.270 1.00 96.75 186 THR A CA 1
ATOM 1489 C C . THR A 1 186 ? -3.110 11.091 -11.368 1.00 96.75 186 THR A C 1
ATOM 1491 O O . THR A 1 186 ? -3.965 11.414 -10.544 1.00 96.75 186 THR A O 1
ATOM 1494 N N . GLU A 1 187 ? -2.707 9.829 -11.507 1.00 96.75 187 GLU A N 1
ATOM 1495 C CA . GLU A 1 187 ? -3.179 8.733 -10.661 1.00 96.75 187 GLU A CA 1
ATOM 1496 C C . GLU A 1 187 ? -2.596 8.830 -9.249 1.00 96.75 187 GLU A C 1
ATOM 1498 O O . GLU A 1 187 ? -3.344 8.748 -8.275 1.00 96.75 187 GLU A O 1
ATOM 1503 N N . ILE A 1 188 ? -1.298 9.120 -9.134 1.00 96.44 188 ILE A N 1
ATOM 1504 C CA . ILE A 1 188 ? -0.624 9.380 -7.857 1.00 96.44 188 ILE A CA 1
ATOM 1505 C C . ILE A 1 188 ? -1.292 10.553 -7.133 1.00 96.44 188 ILE A C 1
ATOM 1507 O O . ILE A 1 188 ? -1.613 10.429 -5.953 1.00 96.44 188 ILE A O 1
ATOM 1511 N N . GLY A 1 189 ? -1.595 11.652 -7.831 1.00 96.69 189 GLY A N 1
ATOM 1512 C CA . GLY A 1 189 ? -2.310 12.788 -7.242 1.00 96.69 189 GLY A CA 1
ATOM 1513 C C . GLY A 1 189 ? -3.706 12.420 -6.721 1.00 96.69 189 GLY A C 1
ATOM 1514 O O . GLY A 1 189 ? -4.103 12.853 -5.639 1.00 96.69 189 GLY A O 1
ATOM 1515 N N . LYS A 1 190 ? -4.450 11.570 -7.442 1.00 96.69 190 LYS A N 1
ATOM 1516 C CA . LYS A 1 190 ? -5.759 11.066 -6.982 1.00 96.69 190 LYS A CA 1
ATOM 1517 C C . LYS A 1 190 ? -5.632 10.180 -5.745 1.00 96.69 190 LYS A C 1
ATOM 1519 O O . LYS A 1 190 ? -6.430 10.332 -4.821 1.00 96.69 190 LYS A O 1
ATOM 1524 N N . LEU A 1 191 ? -4.657 9.271 -5.731 1.00 95.38 191 LEU A N 1
ATOM 1525 C CA . LEU A 1 191 ? -4.403 8.375 -4.602 1.00 95.38 191 LEU A CA 1
ATOM 1526 C C . LEU A 1 191 ? -3.943 9.148 -3.367 1.00 95.38 191 LEU A C 1
ATOM 1528 O O . LEU A 1 191 ? -4.437 8.884 -2.277 1.00 95.38 191 LEU A O 1
ATOM 1532 N N . HIS A 1 192 ? -3.082 10.150 -3.538 1.00 96.44 192 HIS A N 1
ATOM 1533 C CA . HIS A 1 192 ? -2.656 11.026 -2.451 1.00 96.44 192 HIS A CA 1
ATOM 1534 C C . HIS A 1 192 ? -3.847 11.772 -1.831 1.00 96.44 192 HIS A C 1
ATOM 1536 O O . HIS A 1 192 ? -4.059 11.701 -0.625 1.00 96.44 192 HIS A O 1
ATOM 1542 N N . ASN A 1 193 ? -4.708 12.381 -2.652 1.00 96.00 193 ASN A N 1
ATOM 1543 C CA . ASN A 1 193 ? -5.923 13.044 -2.162 1.00 96.00 193 ASN A CA 1
ATOM 1544 C C . ASN A 1 193 ? -6.921 12.074 -1.502 1.00 96.00 193 ASN A C 1
ATOM 1546 O O . ASN A 1 193 ? -7.734 12.478 -0.671 1.00 96.00 193 ASN A O 1
ATOM 1550 N N . LEU A 1 194 ? -6.932 10.799 -1.899 1.00 95.94 194 LEU A N 1
ATOM 1551 C CA . LEU A 1 194 ? -7.727 9.778 -1.219 1.00 95.94 194 LEU A CA 1
ATOM 1552 C C . LEU A 1 194 ? -7.124 9.428 0.146 1.00 95.94 194 LEU A C 1
ATOM 1554 O O . LEU A 1 194 ? -7.875 9.357 1.111 1.00 95.94 194 LEU A O 1
ATOM 1558 N N . ALA A 1 195 ? -5.803 9.255 0.223 1.00 95.88 195 ALA A N 1
ATOM 1559 C CA . ALA A 1 195 ? -5.094 8.965 1.464 1.00 95.88 195 ALA A CA 1
ATOM 1560 C C . ALA A 1 195 ? -5.307 10.073 2.504 1.00 95.88 195 ALA A C 1
ATOM 1562 O O . ALA A 1 195 ? -5.751 9.773 3.604 1.00 95.88 195 ALA A O 1
ATOM 1563 N N . VAL A 1 196 ? -5.138 11.343 2.118 1.00 96.38 196 VAL A N 1
ATOM 1564 C CA . VAL A 1 196 ? -5.385 12.493 3.008 1.00 96.38 196 VAL A CA 1
ATOM 1565 C C . VAL A 1 196 ? -6.823 12.493 3.542 1.00 96.38 196 VAL A C 1
ATOM 1567 O O . VAL A 1 196 ? -7.048 12.622 4.738 1.00 96.38 196 VAL A O 1
ATOM 1570 N N . ARG A 1 197 ? -7.824 12.250 2.682 1.00 95.56 197 ARG A N 1
ATOM 1571 C CA . ARG A 1 197 ? -9.229 12.165 3.131 1.00 95.56 197 ARG A CA 1
ATOM 1572 C C . ARG A 1 197 ? -9.485 10.997 4.080 1.00 95.56 197 ARG A C 1
ATOM 1574 O O . ARG A 1 197 ? -10.344 11.100 4.955 1.00 95.56 197 ARG A O 1
ATOM 1581 N N . LEU A 1 198 ? -8.802 9.871 3.879 1.00 95.62 198 LEU A N 1
ATOM 1582 C CA . LEU A 1 198 ? -8.900 8.728 4.782 1.00 95.62 198 LEU A CA 1
ATOM 1583 C C . LEU A 1 198 ? -8.253 9.044 6.130 1.00 95.62 198 LEU A C 1
ATOM 1585 O O . LEU A 1 198 ? -8.860 8.728 7.147 1.00 95.62 198 LEU A O 1
ATOM 1589 N N . GLU A 1 199 ? -7.100 9.710 6.148 1.00 96.06 199 GLU A N 1
ATOM 1590 C CA . GLU A 1 199 ? -6.451 10.185 7.376 1.00 96.06 199 GLU A CA 1
ATOM 1591 C C . GLU A 1 199 ? -7.366 11.133 8.163 1.00 96.06 199 GLU A C 1
ATOM 1593 O O . GLU A 1 199 ? -7.605 10.895 9.346 1.00 96.06 199 GLU A O 1
ATOM 1598 N N . ASP A 1 200 ? -7.983 12.119 7.501 1.00 95.06 200 ASP A N 1
ATOM 1599 C CA . ASP A 1 200 ? -8.965 13.018 8.129 1.00 95.06 200 ASP A CA 1
ATOM 1600 C C . ASP A 1 200 ? -10.166 12.246 8.701 1.00 95.06 200 ASP A C 1
ATOM 1602 O O . ASP A 1 200 ? -10.660 12.533 9.794 1.00 95.06 200 ASP A O 1
ATOM 1606 N N . THR A 1 201 ? -10.641 11.233 7.967 1.00 95.25 201 THR A N 1
ATOM 1607 C CA . THR A 1 201 ? -11.765 10.394 8.405 1.00 95.25 201 THR A CA 1
ATOM 1608 C C . THR A 1 201 ? -11.388 9.558 9.625 1.00 95.25 201 THR A C 1
ATOM 1610 O O . THR A 1 201 ? -12.196 9.436 10.543 1.00 95.25 201 THR A O 1
ATOM 1613 N N . VAL A 1 202 ? -10.181 8.990 9.653 1.00 95.38 202 VAL A N 1
ATOM 1614 C CA . VAL A 1 202 ? -9.671 8.222 10.796 1.00 95.38 202 VAL A CA 1
ATOM 1615 C C . VAL A 1 202 ? -9.535 9.130 12.015 1.00 95.38 202 VAL A C 1
ATOM 1617 O O . VAL A 1 202 ? -10.110 8.815 13.050 1.00 95.38 202 VAL A O 1
ATOM 1620 N N . ALA A 1 203 ? -8.918 10.305 11.874 1.00 93.94 203 ALA A N 1
ATOM 1621 C CA . ALA A 1 203 ? -8.783 11.264 12.971 1.00 93.94 203 ALA A CA 1
ATOM 1622 C C . ALA A 1 203 ? -10.147 11.704 13.545 1.00 93.94 203 ALA A C 1
ATOM 1624 O O . ALA A 1 203 ? -10.331 11.799 14.764 1.00 93.94 203 ALA A O 1
ATOM 1625 N N . ALA A 1 204 ? -11.142 11.922 12.677 1.00 94.50 204 ALA A N 1
ATOM 1626 C CA . ALA A 1 204 ? -12.505 12.229 13.107 1.00 94.50 204 ALA A CA 1
ATOM 1627 C C . ALA A 1 204 ? -13.158 11.058 13.865 1.00 94.50 204 ALA A C 1
ATOM 1629 O O . ALA A 1 204 ? -13.880 11.277 14.839 1.00 94.50 204 ALA A O 1
ATOM 1630 N N . ARG A 1 205 ? -12.908 9.810 13.445 1.00 93.56 205 ARG A N 1
ATOM 1631 C CA . ARG A 1 205 ? -13.412 8.611 14.133 1.00 93.56 205 ARG A CA 1
ATOM 1632 C C . ARG A 1 205 ? -12.732 8.387 15.475 1.00 93.56 205 ARG A C 1
ATOM 1634 O O . ARG A 1 205 ? -13.437 8.087 16.431 1.00 93.56 205 ARG A O 1
ATOM 1641 N N . ASP A 1 206 ? -11.427 8.601 15.569 1.00 94.44 206 ASP A N 1
ATOM 1642 C CA . ASP A 1 206 ? -10.689 8.495 16.829 1.00 94.44 206 ASP A CA 1
ATOM 1643 C C . ASP A 1 206 ? -11.225 9.491 17.863 1.00 94.44 206 ASP A C 1
ATOM 1645 O O . ASP A 1 206 ? -11.462 9.135 19.015 1.00 94.44 206 ASP A O 1
ATOM 1649 N N . THR A 1 207 ? -11.537 10.716 17.429 1.00 95.12 207 THR A N 1
ATOM 1650 C CA . THR A 1 207 ? -12.179 11.717 18.295 1.00 95.12 207 THR A CA 1
ATOM 1651 C C . THR A 1 207 ? -13.548 11.235 18.798 1.00 95.12 207 THR A C 1
ATOM 1653 O O . THR A 1 207 ? -13.832 11.322 19.991 1.00 95.12 207 THR A O 1
ATOM 1656 N N . GLN A 1 208 ? -14.382 10.661 17.918 1.00 94.69 208 GLN A N 1
ATOM 1657 C CA . GLN A 1 208 ? -15.681 10.091 18.313 1.00 94.69 208 GLN A CA 1
ATOM 1658 C C . GLN A 1 208 ? -15.542 8.919 19.293 1.00 94.69 208 GLN A C 1
ATOM 1660 O O . GLN A 1 208 ? -16.370 8.770 20.189 1.00 94.69 208 GLN A O 1
ATOM 1665 N N . ILE A 1 209 ? -14.518 8.077 19.130 1.00 94.88 209 ILE A N 1
ATOM 1666 C CA . ILE A 1 209 ? -14.256 6.954 20.039 1.00 94.88 209 ILE A CA 1
ATOM 1667 C C . ILE A 1 209 ? -13.963 7.482 21.443 1.00 94.88 209 ILE A C 1
ATOM 1669 O O . ILE A 1 209 ? -14.612 7.046 22.391 1.00 94.88 209 ILE A O 1
ATOM 1673 N N . VAL A 1 210 ? -13.082 8.476 21.569 1.00 95.88 210 VAL A N 1
ATOM 1674 C CA . VAL A 1 210 ? -12.754 9.095 22.865 1.00 95.88 210 VAL A CA 1
ATOM 1675 C C . VAL A 1 210 ? -13.994 9.714 23.524 1.00 95.88 210 VAL A C 1
ATOM 1677 O O . VAL A 1 210 ? -14.207 9.557 24.730 1.00 95.88 210 VAL A O 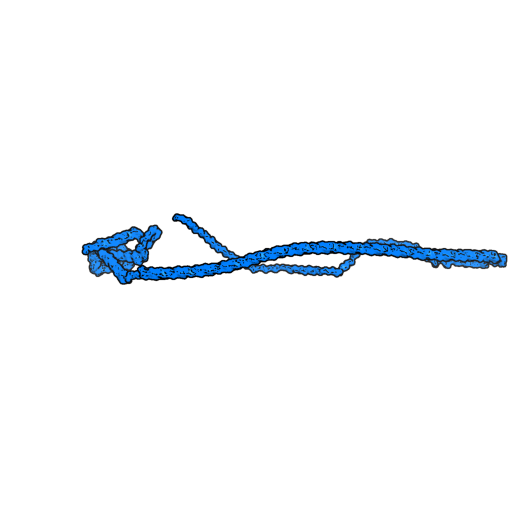1
ATOM 1680 N N . GLU A 1 211 ? -14.856 10.379 22.748 1.00 95.25 211 GLU A N 1
ATOM 1681 C CA . GLU A 1 211 ? -16.128 10.916 23.253 1.00 95.25 211 GLU A CA 1
ATOM 1682 C C . GLU A 1 211 ? -17.053 9.809 23.783 1.00 95.25 211 GLU A C 1
ATOM 1684 O O . GLU A 1 211 ? -17.640 9.945 24.864 1.00 95.25 211 GLU A O 1
ATOM 1689 N N . TYR A 1 212 ? -17.182 8.695 23.054 1.00 95.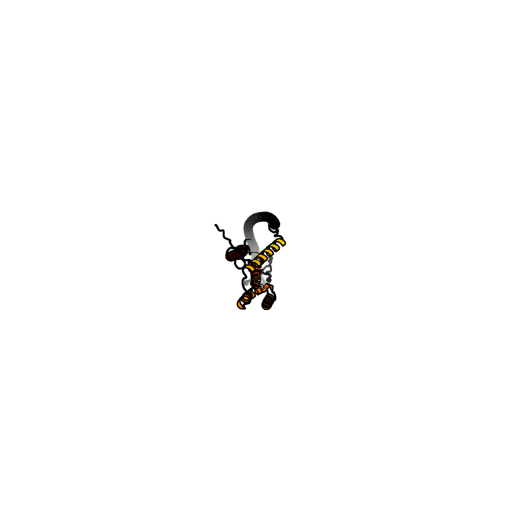19 212 TYR A N 1
ATOM 1690 C CA . TYR A 1 212 ? -18.002 7.566 23.489 1.00 95.19 212 TYR A CA 1
ATOM 1691 C C . TYR A 1 212 ? -17.426 6.857 24.711 1.00 95.19 212 TYR A C 1
ATOM 1693 O O . TYR A 1 212 ? -18.191 6.533 25.618 1.00 95.19 212 TYR A O 1
ATOM 1701 N N . GLU A 1 213 ? -16.112 6.660 24.783 1.00 93.50 213 GLU A N 1
ATOM 1702 C CA . GLU A 1 213 ? -15.446 6.085 25.955 1.00 93.50 213 GLU A CA 1
ATOM 1703 C C . GLU A 1 213 ? -15.685 6.942 27.202 1.00 93.50 213 GLU A C 1
ATOM 1705 O O . GLU A 1 213 ? -16.112 6.428 28.239 1.00 93.50 213 GLU A O 1
ATOM 1710 N N . THR A 1 214 ? -15.541 8.264 27.073 1.00 95.62 214 THR A N 1
ATOM 1711 C CA . THR A 1 214 ? -15.827 9.219 28.156 1.00 95.62 214 THR A CA 1
ATOM 1712 C C . THR A 1 214 ? -17.291 9.131 28.603 1.00 95.62 214 THR A C 1
ATOM 1714 O O . THR A 1 214 ? -17.605 9.123 29.799 1.00 95.62 214 THR A O 1
ATOM 1717 N N . ARG A 1 215 ? -18.223 9.012 27.649 1.00 94.50 215 ARG A N 1
ATOM 1718 C CA . ARG A 1 215 ? -19.649 8.854 27.954 1.00 94.50 215 ARG A CA 1
ATOM 1719 C C . ARG A 1 215 ? -19.939 7.529 28.659 1.00 94.50 215 ARG A C 1
ATOM 1721 O O . ARG A 1 215 ? -20.707 7.526 29.617 1.00 94.50 215 ARG A O 1
ATOM 1728 N N . VAL A 1 216 ? -19.325 6.429 28.229 1.00 95.19 216 VAL A N 1
ATOM 1729 C CA . VAL A 1 216 ? -19.477 5.119 28.879 1.00 95.19 216 VAL A CA 1
ATOM 1730 C C . VAL A 1 216 ? -18.966 5.179 30.313 1.00 95.19 216 VAL A C 1
ATOM 1732 O O . VAL A 1 216 ? -19.662 4.725 31.219 1.00 95.19 216 VAL A O 1
ATOM 1735 N N . GLN A 1 217 ? -17.803 5.789 30.539 1.00 93.69 217 GLN A N 1
ATOM 1736 C CA . GLN A 1 217 ? -17.238 5.928 31.878 1.00 93.69 217 GLN A CA 1
ATOM 1737 C C . GLN A 1 217 ? -18.155 6.741 32.805 1.00 93.69 217 GLN A C 1
ATOM 1739 O O . GLN A 1 217 ? -18.494 6.268 33.889 1.00 93.69 217 GLN A O 1
ATOM 1744 N N . SER A 1 218 ? -18.651 7.901 32.356 1.00 94.44 218 SER A N 1
ATOM 1745 C CA . SER A 1 218 ? -19.580 8.714 33.163 1.00 94.44 218 SER A CA 1
ATOM 1746 C C . SER A 1 218 ? -20.895 7.987 33.480 1.00 94.44 218 SER A C 1
ATOM 1748 O O . SER A 1 218 ? -21.425 8.097 34.584 1.00 94.44 218 SER A O 1
ATOM 1750 N N . GLN A 1 219 ? -21.418 7.189 32.542 1.00 92.31 219 GLN A N 1
ATOM 1751 C CA . GLN A 1 219 ? -22.610 6.373 32.779 1.00 92.31 219 GLN A CA 1
ATOM 1752 C C . GLN A 1 219 ? -22.350 5.235 33.771 1.00 92.31 219 GLN A C 1
ATOM 1754 O O . GLN A 1 219 ? -23.206 4.954 34.608 1.00 92.31 219 GLN A O 1
ATOM 1759 N N . GLN A 1 220 ? -21.184 4.587 33.708 1.00 91.06 220 GLN A N 1
ATOM 1760 C CA . GLN A 1 220 ? -20.803 3.555 34.673 1.00 91.06 220 GLN A CA 1
ATOM 1761 C C . GLN A 1 220 ? -20.669 4.123 36.089 1.00 91.06 220 GLN A C 1
ATOM 1763 O O . GLN A 1 220 ? -21.134 3.490 37.036 1.00 91.06 220 GLN A O 1
ATOM 1768 N N . GLU A 1 221 ? -20.073 5.307 36.236 1.00 94.50 221 GLU A N 1
ATOM 1769 C CA . GLU A 1 221 ? -19.986 6.015 37.519 1.00 94.50 221 GLU A CA 1
ATOM 1770 C C . GLU A 1 221 ? -21.384 6.335 38.063 1.00 94.50 221 GLU A C 1
ATOM 1772 O O . GLU A 1 221 ? -21.708 5.934 39.179 1.00 94.50 221 GLU A O 1
ATOM 1777 N N . ALA A 1 222 ? -22.265 6.909 37.237 1.00 92.69 222 ALA A N 1
ATOM 1778 C CA . ALA A 1 222 ? -23.642 7.203 37.634 1.00 92.69 222 ALA A CA 1
ATOM 1779 C C . ALA A 1 222 ? -24.422 5.948 38.071 1.00 92.69 222 ALA A C 1
ATOM 1781 O O . ALA A 1 222 ? -25.171 5.992 39.048 1.00 92.69 222 ALA A O 1
ATOM 1782 N N . ILE A 1 223 ? -24.244 4.815 37.378 1.00 89.00 223 ILE A N 1
ATOM 1783 C CA . ILE A 1 223 ? -24.866 3.537 37.761 1.00 89.00 223 ILE A CA 1
ATOM 1784 C C . ILE A 1 223 ? -24.346 3.066 39.120 1.00 89.00 223 ILE A C 1
ATOM 1786 O O . ILE A 1 223 ? -25.147 2.654 39.958 1.00 89.00 223 ILE A O 1
ATOM 1790 N N . ARG A 1 224 ? -23.030 3.129 39.356 1.00 87.12 224 ARG A N 1
ATOM 1791 C CA . ARG A 1 224 ? -22.438 2.734 40.644 1.00 87.12 224 ARG A CA 1
ATOM 1792 C C . ARG A 1 224 ? -22.954 3.604 41.784 1.00 87.12 224 ARG A C 1
ATOM 1794 O O . ARG A 1 224 ? -23.300 3.067 42.834 1.00 87.12 224 ARG A O 1
ATOM 1801 N N . ASP A 1 225 ? -23.075 4.909 41.565 1.00 91.56 225 ASP A N 1
ATOM 1802 C CA . ASP A 1 225 ? -23.615 5.838 42.560 1.00 91.56 225 ASP A CA 1
ATOM 1803 C C . ASP A 1 225 ? -25.088 5.545 42.874 1.00 91.56 225 ASP A C 1
ATOM 1805 O O . ASP A 1 225 ? -25.481 5.489 44.043 1.00 91.56 225 ASP A O 1
ATOM 1809 N N . LEU A 1 226 ? -25.899 5.278 41.844 1.00 89.31 226 LEU A N 1
ATOM 1810 C CA . LEU A 1 226 ? -27.295 4.853 41.989 1.00 89.31 226 LEU A CA 1
ATOM 1811 C C . LEU A 1 226 ? -27.414 3.539 42.768 1.00 89.31 226 LEU A C 1
ATOM 1813 O O . LEU A 1 226 ? -28.227 3.444 43.687 1.00 89.31 226 LEU A O 1
ATOM 1817 N N . GLN A 1 227 ? -26.596 2.539 42.436 1.00 83.38 227 GLN A N 1
ATOM 1818 C CA . GLN A 1 227 ? -26.568 1.252 43.135 1.00 83.38 227 GLN A CA 1
ATOM 1819 C C . GLN A 1 227 ? -26.164 1.419 44.603 1.00 83.38 227 GLN A C 1
ATOM 1821 O O . GLN A 1 227 ? -26.834 0.886 45.485 1.00 83.38 227 GLN A O 1
ATOM 1826 N N . ALA A 1 228 ? -25.120 2.204 44.879 1.00 82.50 228 ALA A N 1
ATOM 1827 C CA . ALA A 1 228 ? -24.667 2.482 46.238 1.00 82.50 228 ALA A CA 1
ATOM 1828 C C . ALA A 1 228 ? -25.729 3.234 47.057 1.00 82.50 228 ALA A C 1
ATOM 1830 O O . ALA A 1 228 ? -25.939 2.932 48.233 1.00 82.50 228 ALA A O 1
ATOM 1831 N N . SER A 1 229 ? -26.424 4.198 46.447 1.00 85.12 229 SER A N 1
ATOM 1832 C CA . SER A 1 229 ? -27.527 4.922 47.084 1.00 85.12 229 SER A CA 1
ATOM 1833 C C . SER A 1 229 ? -28.716 4.003 47.384 1.00 85.12 229 SER A C 1
ATOM 1835 O O . SER A 1 229 ? -29.225 4.012 48.507 1.00 85.12 229 SER A O 1
ATOM 1837 N N . ALA A 1 230 ? -29.117 3.169 46.421 1.00 78.44 230 ALA A N 1
ATOM 1838 C CA . ALA A 1 230 ? -30.213 2.219 46.585 1.00 78.44 230 ALA A CA 1
ATOM 1839 C C . ALA A 1 230 ? -29.911 1.178 47.673 1.00 78.44 230 ALA A C 1
ATOM 1841 O O . ALA A 1 230 ? -30.772 0.913 48.510 1.00 78.44 230 ALA A O 1
ATOM 1842 N N . MET A 1 231 ? -28.684 0.645 47.714 1.00 73.75 231 MET A N 1
ATOM 1843 C CA . MET A 1 231 ? -28.247 -0.273 48.768 1.00 73.75 231 MET A CA 1
ATOM 1844 C C . MET A 1 231 ? -28.324 0.366 50.152 1.00 73.75 231 MET A C 1
ATOM 1846 O O . MET A 1 231 ? -28.963 -0.198 51.031 1.00 73.75 231 MET A O 1
ATOM 1850 N N . LYS A 1 232 ? -27.771 1.572 50.337 1.00 74.25 232 LYS A N 1
ATOM 1851 C CA . LYS A 1 232 ? -27.856 2.288 51.623 1.00 74.25 232 LYS A CA 1
ATOM 1852 C C . LYS A 1 232 ? -29.302 2.521 52.064 1.00 74.25 232 LYS A C 1
ATOM 1854 O O . LYS A 1 232 ? -29.613 2.433 53.248 1.00 74.25 232 LYS A O 1
ATOM 1859 N N . SER A 1 233 ? -30.193 2.819 51.117 1.00 73.12 233 SER A N 1
ATOM 1860 C CA . SER A 1 233 ? -31.617 2.997 51.406 1.00 73.12 233 SER A CA 1
ATOM 1861 C C . SER A 1 233 ? -32.301 1.687 51.807 1.00 73.12 233 SER A C 1
ATOM 1863 O O . SER A 1 233 ? -33.147 1.701 52.696 1.00 73.12 233 SER A O 1
ATOM 1865 N N . LEU A 1 234 ? -31.957 0.569 51.162 1.00 67.12 234 LEU A N 1
ATOM 1866 C CA . LEU A 1 234 ? -32.450 -0.768 51.510 1.00 67.12 234 LEU A CA 1
ATOM 1867 C C . LEU A 1 234 ? -31.943 -1.208 52.885 1.00 67.12 234 LEU A C 1
ATOM 1869 O O . LEU A 1 234 ? -32.732 -1.678 53.701 1.00 67.12 234 LEU A O 1
ATOM 1873 N N . GLU A 1 235 ? -30.656 -0.995 53.155 1.00 65.81 235 GLU A N 1
ATOM 1874 C CA . GLU A 1 235 ? -30.026 -1.292 54.441 1.00 65.81 235 GLU A CA 1
ATOM 1875 C C . GLU A 1 235 ? -30.723 -0.542 55.582 1.00 65.81 235 GLU A C 1
ATOM 1877 O O . GLU A 1 235 ? -31.096 -1.141 56.588 1.00 65.81 235 GLU A O 1
ATOM 1882 N N . ALA A 1 236 ? -30.977 0.756 55.393 1.00 62.41 236 ALA A N 1
ATOM 1883 C CA . ALA A 1 236 ? -31.653 1.587 56.382 1.00 62.41 236 ALA A CA 1
ATOM 1884 C C . ALA A 1 236 ? -33.137 1.227 56.587 1.00 62.41 236 ALA A C 1
ATOM 1886 O O . ALA A 1 236 ? -33.651 1.400 57.690 1.00 62.41 236 ALA A O 1
ATOM 1887 N N . ALA A 1 237 ? -33.834 0.764 55.543 1.00 61.81 237 ALA A N 1
ATOM 1888 C CA . ALA A 1 237 ? -35.279 0.529 55.588 1.00 61.81 237 ALA A CA 1
ATOM 1889 C C . ALA A 1 237 ? -35.676 -0.909 55.965 1.00 61.81 237 ALA A C 1
ATOM 1891 O O . ALA A 1 237 ? -36.726 -1.099 56.572 1.00 61.81 237 ALA A O 1
ATOM 1892 N N . TYR A 1 238 ? -34.868 -1.910 55.604 1.00 55.81 238 TYR A N 1
ATOM 1893 C CA . TYR A 1 238 ? -35.242 -3.327 55.712 1.00 55.81 238 TYR A CA 1
ATOM 1894 C C . TYR A 1 238 ? -34.222 -4.192 56.455 1.00 55.81 238 TYR A C 1
ATOM 1896 O O . TYR A 1 238 ? -34.584 -5.265 56.928 1.00 55.81 238 TYR A O 1
ATOM 1904 N N . TRP A 1 239 ? -32.964 -3.756 56.574 1.00 53.22 239 TRP A N 1
ATOM 1905 C CA . TRP A 1 239 ? -31.933 -4.475 57.337 1.00 53.22 239 TRP A CA 1
ATOM 1906 C C . TRP A 1 239 ? -31.646 -3.858 58.704 1.00 53.22 239 TRP A C 1
ATOM 1908 O O . TRP A 1 239 ? -30.646 -4.213 59.321 1.00 53.22 239 TRP A O 1
ATOM 1918 N N . ALA A 1 240 ? -32.522 -2.995 59.223 1.00 52.19 240 ALA A N 1
ATOM 1919 C CA . ALA A 1 240 ? -32.634 -2.855 60.669 1.00 52.19 240 ALA A CA 1
ATOM 1920 C C . ALA A 1 240 ? -33.176 -4.200 61.181 1.00 52.19 240 ALA A C 1
ATOM 1922 O O . ALA A 1 240 ? -34.371 -4.458 61.020 1.00 52.19 240 ALA A O 1
ATOM 1923 N N . PRO A 1 241 ? -32.323 -5.103 61.700 1.00 55.00 241 PRO A N 1
ATOM 1924 C CA . PRO A 1 241 ? -32.799 -6.391 62.153 1.00 55.00 241 PRO A CA 1
ATOM 1925 C C . PRO A 1 241 ? -33.705 -6.095 63.342 1.00 55.00 241 PRO A C 1
ATOM 1927 O O . PRO A 1 241 ? -33.434 -5.173 64.123 1.00 55.00 241 PRO A O 1
ATOM 1930 N N . ASP A 1 242 ? -34.751 -6.891 63.525 1.00 56.03 242 ASP A N 1
ATOM 1931 C CA . ASP A 1 242 ? -35.272 -7.077 64.871 1.00 56.03 242 ASP A CA 1
ATOM 1932 C C . ASP A 1 242 ? -34.075 -7.204 65.821 1.00 56.03 242 ASP A C 1
ATOM 1934 O O . ASP A 1 242 ? -33.124 -7.930 65.510 1.00 56.03 242 ASP A O 1
ATOM 1938 N N . SER A 1 243 ? -34.048 -6.421 66.909 1.00 62.47 243 SER A N 1
ATOM 1939 C CA . SER A 1 243 ? -32.872 -6.395 67.784 1.00 62.47 243 SER A CA 1
ATOM 1940 C C . SER A 1 243 ? -32.490 -7.834 68.132 1.00 62.47 243 SER A C 1
ATOM 1942 O O . SER A 1 243 ? -33.367 -8.689 68.261 1.00 62.47 243 SER A O 1
ATOM 1944 N N . ALA A 1 244 ? -31.198 -8.142 68.267 1.00 62.62 244 ALA A N 1
ATOM 1945 C CA . ALA A 1 244 ? -30.773 -9.504 68.608 1.00 62.62 244 ALA A CA 1
ATOM 1946 C C . ALA A 1 244 ? -31.544 -10.053 69.830 1.00 62.62 244 ALA A C 1
ATOM 1948 O O . ALA A 1 244 ? -31.850 -11.239 69.894 1.00 62.62 244 ALA A O 1
ATOM 1949 N N . GLU A 1 245 ? -31.950 -9.163 70.740 1.00 68.69 245 GLU A N 1
ATOM 1950 C CA . GLU A 1 245 ? -32.846 -9.442 71.862 1.00 68.69 245 GLU A CA 1
ATOM 1951 C C . GLU A 1 245 ? -34.259 -9.890 71.449 1.00 68.69 245 GLU A C 1
ATOM 1953 O O . GLU A 1 245 ? -34.820 -10.777 72.085 1.00 68.69 245 GLU A O 1
ATOM 1958 N N . ASN A 1 246 ? -34.862 -9.298 70.414 1.00 73.06 246 ASN A N 1
ATOM 1959 C CA . ASN A 1 246 ? -36.167 -9.711 69.901 1.00 73.06 246 ASN A CA 1
ATOM 1960 C C . ASN A 1 246 ? -36.095 -11.075 69.199 1.00 73.06 246 ASN A C 1
ATOM 1962 O O . ASN A 1 246 ? -36.944 -11.924 69.453 1.00 73.06 246 ASN A O 1
ATOM 1966 N N . ILE A 1 247 ? -35.048 -11.326 68.405 1.00 69.56 247 ILE A N 1
ATOM 1967 C CA . ILE A 1 247 ? -34.822 -12.640 67.777 1.00 69.56 247 ILE A CA 1
ATOM 1968 C C . ILE A 1 247 ? -34.619 -13.711 68.856 1.00 69.56 247 ILE A C 1
ATOM 1970 O O . ILE A 1 247 ? -35.274 -14.750 68.834 1.00 69.56 247 ILE A O 1
ATOM 1974 N N . GLN A 1 248 ? -33.775 -13.442 69.856 1.00 73.88 248 GLN A N 1
ATOM 1975 C CA . GLN A 1 248 ? -33.567 -14.350 70.989 1.00 73.88 248 GLN A CA 1
ATOM 1976 C C . GLN A 1 248 ? -34.855 -14.602 71.778 1.00 73.88 248 GLN A C 1
ATOM 1978 O O . GLN A 1 248 ? -35.107 -15.734 72.192 1.00 73.88 248 GLN A O 1
ATOM 1983 N N . ARG A 1 249 ? -35.684 -13.570 71.975 1.00 80.69 249 ARG A N 1
ATOM 1984 C CA . ARG A 1 249 ? -36.989 -13.702 72.631 1.00 80.69 249 ARG A CA 1
ATOM 1985 C C . ARG A 1 249 ? -37.916 -14.616 71.837 1.00 80.69 249 ARG A C 1
ATOM 1987 O O . ARG A 1 249 ? -38.419 -15.575 72.403 1.00 80.69 249 ARG A O 1
ATOM 1994 N N . GLN A 1 250 ? -38.059 -14.386 70.534 1.00 79.75 250 GLN A N 1
ATOM 1995 C CA . GLN A 1 250 ? -38.892 -15.219 69.662 1.00 79.75 250 GLN A CA 1
ATOM 1996 C C . GLN A 1 250 ? -38.407 -16.675 69.610 1.00 79.75 250 GLN A C 1
ATOM 1998 O O . GLN A 1 250 ? -39.221 -17.593 69.643 1.00 79.75 250 GLN A O 1
ATOM 2003 N N . MET A 1 251 ? -37.089 -16.904 69.580 1.00 77.56 251 MET A N 1
ATOM 2004 C CA . MET A 1 251 ? -36.521 -18.256 69.653 1.00 77.56 251 MET A CA 1
ATOM 2005 C C . MET A 1 251 ? -36.862 -18.942 70.976 1.00 77.56 251 MET A C 1
ATOM 2007 O O . MET A 1 251 ? -37.221 -20.117 70.987 1.00 77.56 251 MET A O 1
ATOM 2011 N N . LYS A 1 252 ? -36.769 -18.208 72.089 1.00 82.75 252 LYS A N 1
ATOM 2012 C CA . LYS A 1 252 ? -37.118 -18.726 73.412 1.00 82.75 252 LYS A CA 1
ATOM 2013 C C . LYS A 1 252 ? -38.609 -19.051 73.512 1.00 82.75 252 LYS A C 1
ATOM 2015 O O . LYS A 1 252 ? -38.953 -20.112 74.019 1.00 82.75 252 LYS A O 1
ATOM 2020 N N . ASP A 1 253 ? -39.470 -18.176 73.003 1.00 85.25 253 ASP A N 1
ATOM 2021 C CA . ASP A 1 253 ? -40.920 -18.386 72.998 1.00 85.25 253 ASP A CA 1
ATOM 2022 C C . ASP A 1 253 ? -41.294 -19.624 72.163 1.00 85.25 253 ASP A C 1
ATOM 2024 O O . ASP A 1 253 ? -42.114 -20.433 72.590 1.00 85.25 253 ASP A O 1
ATOM 2028 N N . LEU A 1 254 ? -40.630 -19.832 71.019 1.00 82.62 254 LEU A N 1
ATOM 2029 C CA . LEU A 1 254 ? -40.817 -21.023 70.189 1.00 82.62 254 LEU A CA 1
ATOM 2030 C C . LEU A 1 254 ? -40.362 -22.309 70.894 1.00 82.62 254 LEU A C 1
ATOM 2032 O O . LEU A 1 254 ? -41.055 -23.320 70.810 1.00 82.62 254 LEU A O 1
ATOM 2036 N N . MET A 1 255 ? -39.221 -22.285 71.592 1.00 82.69 255 MET A N 1
ATOM 2037 C CA . MET A 1 255 ? -38.769 -23.435 72.385 1.00 82.69 255 MET A CA 1
ATOM 2038 C C . MET A 1 255 ? -39.786 -23.810 73.461 1.00 82.69 255 MET A C 1
ATOM 2040 O O . MET A 1 255 ? -40.109 -24.986 73.599 1.00 82.69 255 MET A O 1
ATOM 2044 N N . LEU A 1 256 ? -40.325 -22.816 74.172 1.00 86.56 256 LEU A N 1
ATOM 2045 C CA . LEU A 1 256 ? -41.351 -23.037 75.191 1.00 86.56 256 LEU A CA 1
ATOM 2046 C C . LEU A 1 256 ? -42.633 -23.620 74.584 1.00 86.56 256 LEU A C 1
ATOM 2048 O O . LEU A 1 256 ? -43.182 -24.569 75.131 1.00 86.56 256 LEU A O 1
ATOM 2052 N N . ASP A 1 257 ? -43.082 -23.117 73.429 1.00 84.94 257 ASP A N 1
ATOM 2053 C CA . ASP A 1 257 ? -44.245 -23.671 72.722 1.00 84.94 257 ASP A CA 1
ATOM 2054 C C . ASP A 1 257 ? -44.009 -25.144 72.295 1.00 84.94 257 ASP A C 1
ATOM 2056 O O . ASP A 1 257 ? -44.937 -25.958 72.347 1.00 84.94 257 ASP A O 1
ATOM 2060 N N . ILE A 1 258 ? -42.780 -25.516 71.899 1.00 85.00 258 ILE A N 1
ATOM 2061 C CA . ILE A 1 258 ? -42.407 -26.905 71.564 1.00 85.00 258 ILE A CA 1
ATOM 2062 C C . ILE A 1 258 ? -42.373 -27.792 72.815 1.00 85.00 258 ILE A C 1
ATOM 2064 O O . ILE A 1 258 ? -42.844 -28.928 72.759 1.00 85.00 258 ILE A O 1
ATOM 2068 N N . GLU A 1 259 ? -41.828 -27.300 73.929 1.00 84.81 259 GLU A N 1
ATOM 2069 C CA . GLU A 1 259 ? -41.803 -28.010 75.215 1.00 84.81 259 GLU A CA 1
ATOM 2070 C C . GLU A 1 259 ? -43.225 -28.273 75.726 1.00 84.81 259 GLU A C 1
ATOM 2072 O O . GLU A 1 259 ? -43.579 -29.425 75.980 1.00 84.81 259 GLU A O 1
ATOM 2077 N N . ASP A 1 260 ? -44.072 -27.241 75.760 1.00 84.94 260 ASP A N 1
ATOM 2078 C CA . ASP A 1 260 ? -45.490 -27.330 76.129 1.00 84.94 260 ASP A CA 1
ATOM 2079 C C . ASP A 1 260 ? -46.243 -28.349 75.266 1.00 84.94 260 ASP A C 1
ATOM 2081 O O . ASP A 1 260 ? -47.045 -29.149 75.760 1.00 84.94 260 ASP A O 1
ATOM 2085 N N . TRP A 1 261 ? -46.008 -28.316 73.951 1.00 88.00 261 TRP A N 1
ATOM 2086 C CA . TRP A 1 261 ? -46.595 -29.274 73.023 1.00 88.00 261 TRP A CA 1
ATOM 2087 C C . TRP A 1 261 ? -46.097 -30.692 73.317 1.00 88.00 261 TRP A C 1
ATOM 2089 O O . TRP A 1 261 ? -46.905 -31.610 73.466 1.00 88.00 261 TRP A O 1
ATOM 2099 N N . ALA A 1 262 ? -44.787 -30.882 73.466 1.00 86.19 262 ALA A N 1
ATOM 2100 C CA . ALA A 1 262 ? -44.218 -32.192 73.736 1.00 86.19 262 ALA A CA 1
ATOM 2101 C C . ALA A 1 262 ? -44.769 -32.777 75.040 1.00 86.19 262 ALA A C 1
ATOM 2103 O O . ALA A 1 262 ? -45.163 -33.939 75.046 1.00 86.19 262 ALA A O 1
ATOM 2104 N N . GLU A 1 263 ? -44.890 -31.988 76.108 1.00 84.38 263 GLU A N 1
ATOM 2105 C CA . GLU A 1 263 ? -45.494 -32.413 77.378 1.00 84.38 263 GLU A CA 1
ATOM 2106 C C . GLU A 1 263 ? -46.960 -32.841 77.230 1.00 84.38 263 GLU A C 1
ATOM 2108 O O . GLU A 1 263 ? -47.366 -33.850 77.804 1.00 84.38 263 GLU A O 1
ATOM 2113 N N . ARG A 1 264 ? -47.759 -32.135 76.419 1.00 81.00 264 ARG A N 1
ATOM 2114 C CA . ARG A 1 264 ? -49.177 -32.481 76.191 1.00 81.00 264 ARG A CA 1
ATOM 2115 C C . ARG A 1 264 ? -49.365 -33.776 75.402 1.00 81.00 264 ARG A C 1
ATOM 2117 O O . ARG A 1 264 ? -50.358 -34.473 75.610 1.00 81.00 264 ARG A O 1
ATOM 2124 N N . PHE A 1 265 ? -48.443 -34.096 74.495 1.00 76.25 265 PHE A N 1
ATOM 2125 C CA . PHE A 1 265 ? -48.567 -35.245 73.589 1.00 76.25 265 PHE A CA 1
ATOM 2126 C C . PHE A 1 265 ? -47.696 -36.450 73.982 1.00 76.25 265 PHE A C 1
ATOM 2128 O O . PHE A 1 265 ? -47.856 -37.540 73.428 1.00 76.25 265 PHE A O 1
ATOM 2135 N N . SER A 1 266 ? -46.817 -36.303 74.972 1.00 77.62 266 SER A N 1
ATOM 2136 C CA . SER A 1 266 ? -45.962 -37.374 75.490 1.00 77.62 266 SER A CA 1
ATOM 2137 C C . SER A 1 266 ? -46.621 -38.109 76.658 1.00 77.62 266 SER A C 1
ATOM 2139 O O . SER A 1 266 ? -46.336 -37.912 77.833 1.00 77.62 266 SER A O 1
ATOM 2141 N N . LEU A 1 267 ? -47.513 -39.038 76.330 1.00 76.50 267 LEU A N 1
ATOM 2142 C CA . LEU A 1 267 ? -48.151 -39.903 77.330 1.00 76.50 267 LEU A CA 1
ATOM 2143 C C . LEU A 1 267 ? -47.432 -41.248 77.497 1.00 76.50 267 LEU A C 1
ATOM 2145 O O . LEU A 1 267 ? -47.978 -42.164 78.110 1.00 76.50 267 LEU A O 1
ATOM 2149 N N . LEU A 1 268 ? -46.232 -41.400 76.924 1.00 78.56 268 LEU A N 1
ATOM 2150 C CA . LEU A 1 268 ? -45.532 -42.679 76.917 1.00 78.56 268 LEU A CA 1
ATOM 2151 C C . LEU A 1 268 ? -44.858 -42.926 78.279 1.00 78.56 268 LEU A C 1
ATOM 2153 O O . LEU A 1 268 ? -43.978 -42.139 78.655 1.00 78.56 268 LEU A O 1
ATOM 2157 N N . PRO A 1 269 ? -45.225 -44.004 79.002 1.00 79.50 269 PRO A N 1
ATOM 2158 C CA . PRO A 1 269 ? -44.538 -44.418 80.220 1.00 79.50 269 PRO A CA 1
ATOM 2159 C C . PRO A 1 269 ? -43.063 -44.712 79.953 1.00 79.50 269 PRO A C 1
ATOM 2161 O O . PRO A 1 269 ? -42.695 -45.149 78.857 1.00 79.50 269 PRO A O 1
ATOM 2164 N N . LEU A 1 270 ? -42.227 -44.495 80.967 1.00 80.12 270 LEU A N 1
ATOM 2165 C CA . LEU A 1 270 ? -40.779 -44.645 80.855 1.00 80.12 270 LEU A CA 1
ATOM 2166 C C . LEU A 1 270 ? -40.382 -46.071 80.443 1.00 80.12 270 LEU A C 1
ATOM 2168 O O . LEU A 1 270 ? -39.482 -46.249 79.630 1.00 80.12 270 LEU A O 1
ATOM 2172 N N . GLU A 1 271 ? -41.093 -47.078 80.942 1.00 82.31 271 GLU A N 1
ATOM 2173 C CA . GLU A 1 271 ? -40.826 -48.494 80.677 1.00 82.31 271 GLU A CA 1
ATOM 2174 C C . GLU A 1 271 ? -41.009 -48.840 79.196 1.00 82.31 271 GLU A C 1
ATOM 2176 O O . GLU A 1 271 ? -40.235 -49.614 78.641 1.00 82.31 271 GLU A O 1
ATOM 2181 N N . ILE A 1 272 ? -42.007 -48.228 78.551 1.00 80.50 272 ILE A N 1
ATOM 2182 C CA . ILE A 1 272 ? -42.303 -48.425 77.126 1.00 80.50 272 ILE A CA 1
ATOM 2183 C C . ILE A 1 272 ? -41.350 -47.587 76.264 1.00 80.50 272 ILE A C 1
ATOM 2185 O O . ILE A 1 272 ? -40.971 -47.991 75.166 1.00 80.50 272 ILE A O 1
ATOM 2189 N N . LEU A 1 273 ? -40.945 -46.409 76.748 1.00 79.44 273 LEU A N 1
ATOM 2190 C CA . LEU A 1 273 ? -39.978 -45.551 76.063 1.00 79.44 273 LEU A CA 1
ATOM 2191 C C . LEU A 1 273 ? -38.594 -46.206 75.973 1.00 79.44 273 LEU A C 1
ATOM 2193 O O . LEU A 1 273 ? -37.952 -46.107 74.929 1.00 79.44 273 LEU A O 1
ATOM 2197 N N . LEU A 1 274 ? -38.165 -46.876 77.046 1.00 81.69 274 LEU A N 1
ATOM 2198 C CA . LEU A 1 274 ? -36.872 -47.559 77.147 1.00 81.69 274 LEU A CA 1
ATOM 2199 C C . LEU A 1 274 ? -36.869 -48.968 76.522 1.00 81.69 274 LEU A C 1
ATOM 2201 O O . LEU A 1 274 ? -35.858 -49.668 76.583 1.00 81.69 274 LEU A O 1
ATOM 2205 N N . GLU A 1 275 ? -37.958 -49.395 75.873 1.00 84.94 275 GLU A N 1
ATOM 2206 C CA . GLU A 1 275 ? -37.956 -50.617 75.063 1.00 84.94 275 GLU A CA 1
ATOM 2207 C C . GLU A 1 275 ? -36.885 -50.525 73.967 1.00 84.94 275 GLU A C 1
ATOM 2209 O O . GLU A 1 275 ? -36.882 -49.594 73.158 1.00 84.94 275 GLU A O 1
ATOM 2214 N N . HIS A 1 276 ? -36.003 -51.528 73.908 1.00 75.38 276 HIS A N 1
ATOM 2215 C CA . HIS A 1 276 ? -34.776 -51.511 73.102 1.00 75.38 276 HIS A CA 1
ATOM 2216 C C . HIS A 1 276 ? -34.995 -51.102 71.632 1.00 75.38 276 HIS A C 1
ATOM 2218 O O . HIS A 1 276 ? -34.221 -50.327 71.074 1.00 75.38 276 HIS A O 1
ATOM 2224 N N . GLU A 1 277 ? -36.086 -51.556 71.006 1.00 77.88 277 GLU A N 1
ATOM 2225 C CA . GLU A 1 277 ? -36.397 -51.222 69.610 1.00 77.88 277 GLU A CA 1
ATOM 2226 C C . GLU A 1 277 ? -36.867 -49.774 69.403 1.00 77.88 277 GLU A C 1
ATOM 2228 O O . GLU A 1 277 ? -36.556 -49.164 68.378 1.00 77.88 277 GLU A O 1
ATOM 2233 N N . ARG A 1 278 ? -37.633 -49.212 70.345 1.00 74.56 278 ARG A N 1
ATOM 2234 C CA . ARG A 1 278 ? -38.160 -47.840 70.250 1.00 74.56 278 ARG A CA 1
ATOM 2235 C C . ARG A 1 278 ? -37.092 -46.838 70.653 1.00 74.56 278 ARG A C 1
ATOM 2237 O O . ARG A 1 278 ? -36.857 -45.863 69.936 1.00 74.56 278 ARG A O 1
ATOM 2244 N N . PHE A 1 279 ? -36.403 -47.137 71.748 1.00 80.00 279 PHE A N 1
ATOM 2245 C CA . PHE A 1 279 ? -35.322 -46.322 72.267 1.00 80.00 279 PHE A CA 1
ATOM 2246 C C . PHE A 1 279 ? -34.157 -46.243 71.273 1.00 80.00 279 PHE A C 1
ATOM 2248 O O . PHE A 1 279 ? -33.655 -45.152 71.024 1.00 80.00 279 PHE A O 1
ATOM 2255 N N . GLY A 1 280 ? -33.821 -47.342 70.582 1.00 78.81 280 GLY A N 1
ATOM 2256 C CA . GLY A 1 280 ? -32.797 -47.346 69.527 1.00 78.81 280 GLY A CA 1
ATOM 2257 C C . GLY A 1 280 ? -33.142 -46.494 68.291 1.00 78.81 280 GLY A C 1
ATOM 2258 O O . GLY A 1 280 ? -32.258 -45.921 67.645 1.00 78.81 280 GLY A O 1
ATOM 2259 N N . ARG A 1 281 ? -34.431 -46.335 67.950 1.00 79.06 281 ARG A N 1
ATOM 2260 C CA . ARG A 1 281 ? -34.851 -45.429 66.858 1.00 79.06 281 ARG A CA 1
ATOM 2261 C C . ARG A 1 281 ? -34.701 -43.963 67.257 1.00 79.06 281 ARG A C 1
ATOM 2263 O O . ARG A 1 281 ? -34.179 -43.171 66.473 1.00 79.06 281 ARG A O 1
ATOM 2270 N N . VAL A 1 282 ? -35.124 -43.629 68.475 1.00 80.50 282 VAL A N 1
ATOM 2271 C CA . VAL A 1 282 ? -34.988 -42.286 69.059 1.00 80.50 282 VAL A CA 1
ATOM 2272 C C . VAL A 1 282 ? -33.511 -41.924 69.242 1.00 80.50 282 VAL A C 1
ATOM 2274 O O . VAL A 1 282 ? -33.093 -40.833 68.857 1.00 80.50 282 VAL A O 1
ATOM 2277 N N . GLU A 1 283 ? -32.694 -42.870 69.710 1.00 80.69 283 GLU A N 1
ATOM 2278 C CA . GLU A 1 283 ? -31.236 -42.753 69.795 1.00 80.69 283 GLU A CA 1
ATOM 2279 C C . GLU A 1 283 ? -30.629 -42.363 68.453 1.00 80.69 283 GLU A C 1
ATOM 2281 O O . GLU A 1 283 ? -29.847 -41.417 68.373 1.00 80.69 283 GLU A O 1
ATOM 2286 N N . THR A 1 284 ? -30.961 -43.114 67.399 1.00 80.12 284 THR A N 1
ATOM 2287 C CA . THR A 1 284 ? -30.357 -42.913 66.081 1.00 80.12 284 THR A CA 1
ATOM 2288 C C . THR A 1 284 ? -30.604 -41.489 65.586 1.00 80.12 284 THR A C 1
ATOM 2290 O O . THR A 1 284 ? -29.707 -40.891 64.993 1.00 80.12 284 THR A O 1
ATOM 2293 N N . HIS A 1 285 ? -31.786 -40.930 65.860 1.00 79.31 285 HIS A N 1
ATOM 2294 C CA . HIS A 1 285 ? -32.098 -39.535 65.552 1.00 79.31 285 HIS A CA 1
ATOM 2295 C C . HIS A 1 285 ? -31.294 -38.566 66.421 1.00 79.31 285 HIS A C 1
ATOM 2297 O O . HIS A 1 285 ? -30.506 -37.793 65.887 1.00 79.31 285 HIS A O 1
ATOM 2303 N N . LEU A 1 286 ? -31.389 -38.673 67.750 1.00 82.44 286 LEU A N 1
ATOM 2304 C CA . LEU A 1 286 ? -30.697 -37.770 68.679 1.00 82.44 286 LEU A CA 1
ATOM 2305 C C . LEU A 1 286 ? -29.174 -37.759 68.480 1.00 82.44 286 LEU A C 1
ATOM 2307 O O . LEU A 1 286 ? -28.529 -36.722 68.627 1.00 82.44 286 LEU A O 1
ATOM 2311 N N . LYS A 1 287 ? -28.581 -38.902 68.124 1.00 82.94 287 LYS A N 1
ATOM 2312 C CA . LYS A 1 287 ? -27.147 -39.025 67.845 1.00 82.94 287 LYS A CA 1
ATOM 2313 C C . LYS A 1 287 ? -26.763 -38.401 66.503 1.00 82.94 287 LYS A C 1
ATOM 2315 O O . LYS A 1 287 ? -25.726 -37.747 66.429 1.00 82.94 287 LYS A O 1
ATOM 2320 N N . ARG A 1 288 ? -27.577 -38.575 65.452 1.00 79.62 288 ARG A N 1
ATOM 2321 C CA . ARG A 1 288 ? -27.367 -37.911 64.146 1.00 79.62 288 ARG A CA 1
ATOM 2322 C C . ARG A 1 288 ? -27.483 -36.395 64.263 1.00 79.62 288 ARG A C 1
ATOM 2324 O O . ARG A 1 288 ? -26.688 -35.689 63.656 1.00 79.62 288 ARG A O 1
ATOM 2331 N N . SER A 1 289 ? -28.410 -35.927 65.090 1.00 77.31 289 SER A N 1
ATOM 2332 C CA . SER A 1 289 ? -28.608 -34.514 65.416 1.00 77.31 289 SER A CA 1
ATOM 2333 C C . SER A 1 289 ? -27.546 -33.947 66.371 1.00 77.31 289 SER A C 1
ATOM 2335 O O . SER A 1 289 ? -27.549 -32.758 66.666 1.00 77.31 289 SER A O 1
ATOM 2337 N N . GLY A 1 290 ? -26.625 -34.774 66.884 1.00 80.00 290 GLY A N 1
ATOM 2338 C CA . GLY A 1 290 ? -25.580 -34.341 67.816 1.00 80.00 290 GLY A CA 1
ATOM 2339 C C . GLY A 1 290 ? -26.083 -33.968 69.218 1.00 80.00 290 GLY A C 1
ATOM 2340 O O . GLY A 1 290 ? -25.315 -33.430 70.011 1.00 80.00 290 GLY A O 1
ATOM 2341 N N . CYS A 1 291 ? -27.341 -34.270 69.551 1.00 78.44 291 CYS A N 1
ATOM 2342 C CA . CYS A 1 291 ? -27.953 -33.955 70.844 1.00 78.44 291 CYS A CA 1
ATOM 2343 C C . CYS A 1 291 ? -27.421 -34.839 71.983 1.00 78.44 291 CYS A C 1
ATOM 2345 O O . CYS A 1 291 ? -27.479 -34.448 73.147 1.00 78.44 291 CYS A O 1
ATOM 2347 N N . ILE A 1 292 ? -26.906 -36.035 71.667 1.00 83.00 292 ILE A N 1
ATOM 2348 C CA . ILE A 1 292 ? -26.362 -36.982 72.649 1.00 83.00 292 ILE A CA 1
ATOM 2349 C C . ILE A 1 292 ? -25.030 -37.582 72.192 1.00 83.00 292 ILE A C 1
ATOM 2351 O O . ILE A 1 292 ? -24.836 -37.891 71.018 1.00 83.00 292 ILE A O 1
ATOM 2355 N N . GLY A 1 293 ? -24.114 -37.803 73.140 1.00 74.75 293 GLY A N 1
ATOM 2356 C CA . GLY A 1 293 ? -22.815 -38.432 72.862 1.00 74.75 293 GLY A CA 1
ATOM 2357 C C . GLY A 1 293 ? -22.843 -39.967 72.858 1.00 74.75 293 GLY A C 1
ATOM 2358 O O . GLY A 1 293 ? -22.100 -40.602 72.113 1.00 74.75 293 GLY A O 1
ATOM 2359 N N . SER A 1 294 ? -23.689 -40.586 73.686 1.00 81.00 294 SER A N 1
ATOM 2360 C CA . SER A 1 294 ? -23.802 -42.049 73.793 1.00 81.00 294 SER A CA 1
ATOM 2361 C C . SER A 1 294 ? -25.115 -42.458 74.453 1.00 81.00 294 SER A C 1
ATOM 2363 O O . SER A 1 294 ? -25.495 -41.836 75.445 1.00 81.00 294 SER A O 1
ATOM 2365 N N . LEU A 1 295 ? -25.731 -43.542 73.971 1.00 76.25 295 LEU A N 1
ATOM 2366 C CA . LEU A 1 295 ? -27.000 -44.064 74.485 1.00 76.25 295 LEU A CA 1
ATOM 2367 C C . LEU A 1 295 ? -26.956 -44.401 75.971 1.00 76.25 295 LEU A C 1
ATOM 2369 O O . LEU A 1 295 ? -27.799 -43.921 76.715 1.00 76.25 295 LEU A O 1
ATOM 2373 N N . GLY A 1 296 ? -25.942 -45.161 76.400 1.00 80.06 296 GLY A N 1
ATOM 2374 C CA . GLY A 1 296 ? -25.828 -45.589 77.796 1.00 80.06 296 GLY A CA 1
ATOM 2375 C C . GLY A 1 296 ? -25.816 -44.405 78.762 1.00 80.06 296 GLY A C 1
ATOM 2376 O O . GLY A 1 296 ? -26.508 -44.431 79.765 1.00 80.06 296 GLY A O 1
ATOM 2377 N N . LYS A 1 297 ? -25.147 -43.301 78.401 1.00 82.50 297 LYS A N 1
ATOM 2378 C CA . LYS A 1 297 ? -25.159 -42.073 79.214 1.00 82.50 297 LYS A CA 1
ATOM 2379 C C . LYS A 1 297 ? -26.507 -41.357 79.222 1.00 82.50 297 LYS A C 1
ATOM 2381 O O . LYS A 1 297 ? -26.840 -40.745 80.228 1.00 82.50 297 LYS A O 1
ATOM 2386 N N . LEU A 1 298 ? -27.255 -41.383 78.115 1.00 82.50 298 LEU A N 1
ATOM 2387 C CA . LEU A 1 298 ? -28.604 -40.811 78.077 1.00 82.50 298 LEU A CA 1
ATOM 2388 C C . LEU A 1 298 ? -29.544 -41.636 78.963 1.00 82.50 298 LEU A C 1
ATOM 2390 O O . LEU A 1 298 ? -30.272 -41.069 79.769 1.00 82.50 298 LEU A O 1
ATOM 2394 N N . GLU A 1 299 ? -29.496 -42.960 78.835 1.00 84.19 299 GLU A N 1
ATOM 2395 C CA . GLU A 1 299 ? -30.283 -43.888 79.646 1.00 84.19 299 GLU A CA 1
ATOM 2396 C C . GLU A 1 299 ? -29.954 -43.741 81.135 1.00 84.19 299 GLU A C 1
ATOM 2398 O O . GLU A 1 299 ? -30.848 -43.515 81.945 1.00 84.19 299 GLU A O 1
ATOM 2403 N N . GLU A 1 300 ? -28.666 -43.756 81.487 1.00 84.75 300 GLU A N 1
ATOM 2404 C CA . GLU A 1 300 ? -28.186 -43.512 82.848 1.00 84.75 300 GLU A CA 1
ATOM 2405 C C . GLU A 1 300 ? -28.637 -42.146 83.375 1.00 84.75 300 GLU A C 1
ATOM 2407 O O . GLU A 1 300 ? -29.047 -42.056 84.528 1.00 84.75 300 GLU A O 1
ATOM 2412 N N . ALA A 1 301 ? -28.613 -41.090 82.555 1.00 83.56 301 ALA A N 1
ATOM 2413 C CA . ALA A 1 301 ? -29.043 -39.752 82.963 1.00 83.56 301 ALA A CA 1
ATOM 2414 C C . ALA A 1 301 ? -30.560 -39.659 83.189 1.00 83.56 301 ALA A C 1
ATOM 2416 O O . ALA A 1 301 ? -30.997 -39.013 84.141 1.00 83.56 301 ALA A O 1
ATOM 2417 N N . ILE A 1 302 ? -31.363 -40.319 82.352 1.00 85.31 302 ILE A N 1
ATOM 2418 C CA . ILE A 1 302 ? -32.822 -40.384 82.514 1.00 85.31 302 ILE A CA 1
ATOM 2419 C C . ILE A 1 302 ? -33.171 -41.179 83.762 1.00 85.31 302 ILE A C 1
ATOM 2421 O O . ILE A 1 302 ? -33.988 -40.744 84.568 1.00 85.31 302 ILE A O 1
ATOM 2425 N N . VAL A 1 303 ? -32.521 -42.328 83.947 1.00 84.88 303 VAL A N 1
ATOM 2426 C CA . VAL A 1 303 ? -32.726 -43.150 85.133 1.00 84.88 303 VAL A CA 1
ATOM 2427 C C . VAL A 1 303 ? -32.207 -42.422 86.367 1.00 84.88 303 VAL A C 1
ATOM 2429 O O . VAL A 1 303 ? -32.835 -42.538 87.403 1.00 84.88 303 VAL A O 1
ATOM 2432 N N . ALA A 1 304 ? -31.126 -41.648 86.323 1.00 86.38 304 ALA A N 1
ATOM 2433 C CA . ALA A 1 304 ? -30.614 -40.935 87.497 1.00 86.38 304 ALA A CA 1
ATOM 2434 C C . ALA A 1 304 ? -31.468 -39.721 87.913 1.00 86.38 304 ALA A C 1
ATOM 2436 O O . ALA A 1 304 ? -31.403 -39.317 89.073 1.00 86.38 304 ALA A O 1
ATOM 2437 N N . ASN A 1 305 ? -32.260 -39.146 87.005 1.00 87.31 305 ASN A N 1
ATOM 2438 C CA . ASN A 1 305 ? -33.040 -37.937 87.261 1.00 87.31 305 ASN A CA 1
ATOM 2439 C C . ASN A 1 305 ? -34.480 -38.269 87.694 1.00 87.31 305 ASN A C 1
ATOM 2441 O O . ASN A 1 305 ? -35.265 -38.808 86.915 1.00 87.31 305 ASN A O 1
ATOM 2445 N N . GLU A 1 306 ? -34.841 -37.922 88.933 1.00 84.38 306 GLU A N 1
ATOM 2446 C CA . GLU A 1 306 ? -36.170 -38.198 89.497 1.00 84.38 306 GLU A CA 1
ATOM 2447 C C . GLU A 1 306 ? -37.313 -37.528 88.719 1.00 84.38 306 GLU A C 1
ATOM 2449 O O . GLU A 1 306 ? -38.376 -38.133 88.570 1.00 84.38 306 GLU A O 1
ATOM 2454 N N . ASP A 1 307 ? -37.088 -36.342 88.152 1.00 84.00 307 ASP A N 1
ATOM 2455 C CA . ASP A 1 307 ? -38.113 -35.615 87.396 1.00 84.00 307 ASP A CA 1
ATOM 2456 C C . ASP A 1 307 ? -38.427 -36.307 86.065 1.00 84.00 307 ASP A C 1
ATOM 2458 O O . ASP A 1 307 ? -39.583 -36.383 85.648 1.00 84.00 307 ASP A O 1
ATOM 2462 N N . LEU A 1 308 ? -37.414 -36.893 85.418 1.00 84.31 308 LEU A N 1
ATOM 2463 C CA . LEU A 1 308 ? -37.581 -37.616 84.153 1.00 84.31 308 LEU A CA 1
ATOM 2464 C C . LEU A 1 308 ? -38.227 -38.993 84.334 1.00 84.31 308 LEU A C 1
ATOM 2466 O O . LEU A 1 308 ? -38.754 -39.545 83.367 1.00 84.31 308 LEU A O 1
ATOM 2470 N N . ARG A 1 309 ? -38.237 -39.529 85.562 1.00 81.19 309 ARG A N 1
ATOM 2471 C CA . ARG A 1 309 ? -38.952 -40.768 85.898 1.00 81.19 309 ARG A CA 1
ATOM 2472 C C . ARG A 1 309 ? -40.462 -40.590 85.995 1.00 81.19 309 ARG A C 1
ATOM 2474 O O . ARG A 1 309 ? -41.183 -41.586 86.007 1.00 81.19 309 ARG A O 1
ATOM 2481 N N . GLN A 1 310 ? -40.957 -39.356 86.078 1.00 83.75 310 GLN A N 1
ATOM 2482 C CA . GLN A 1 310 ? -42.395 -39.121 86.061 1.00 83.75 310 GLN A CA 1
ATOM 2483 C C . GLN A 1 310 ? -42.985 -39.555 84.705 1.00 83.75 310 GLN A C 1
ATOM 2485 O O . GLN A 1 310 ? -42.346 -39.355 83.665 1.00 83.75 310 GLN A O 1
ATOM 2490 N N . PRO A 1 311 ? -44.201 -40.134 84.682 1.00 80.19 311 PRO A N 1
ATOM 2491 C CA . PRO A 1 311 ? -44.831 -40.584 83.445 1.00 80.19 311 PRO A CA 1
ATOM 2492 C C . PRO A 1 311 ? -44.862 -39.473 82.393 1.00 80.19 311 PRO A C 1
ATOM 2494 O O . PRO A 1 311 ? -45.274 -38.353 82.686 1.00 80.19 311 PRO A O 1
ATOM 2497 N N . GLY A 1 312 ? -44.406 -39.776 81.178 1.00 80.50 312 GLY A N 1
ATOM 2498 C CA . GLY A 1 312 ? -44.399 -38.821 80.070 1.00 80.50 312 GLY A CA 1
ATOM 2499 C C . GLY A 1 312 ? -43.221 -37.841 80.045 1.00 80.50 312 GLY A C 1
ATOM 2500 O O . GLY A 1 312 ? -42.860 -37.386 78.971 1.00 80.50 312 GLY A O 1
ATOM 2501 N N . ARG A 1 313 ? -42.527 -37.556 81.158 1.00 84.56 313 ARG A N 1
ATOM 2502 C CA . ARG A 1 313 ? -41.468 -36.519 81.182 1.00 84.56 313 ARG A CA 1
ATOM 2503 C C . ARG A 1 313 ? -40.246 -36.865 80.334 1.00 84.56 313 ARG A C 1
ATOM 2505 O O . ARG A 1 313 ? -39.770 -36.026 79.573 1.00 84.56 313 ARG A O 1
ATOM 2512 N N . ALA A 1 314 ? -39.752 -38.100 80.412 1.00 84.75 314 ALA A N 1
ATOM 2513 C CA . ALA A 1 314 ? -38.640 -38.536 79.565 1.00 84.75 314 ALA A CA 1
ATOM 2514 C C . ALA A 1 314 ? -39.009 -38.546 78.072 1.00 84.75 314 ALA A C 1
ATOM 2516 O O . ALA A 1 314 ? -38.182 -38.196 77.230 1.00 84.75 314 ALA A O 1
ATOM 2517 N N . SER A 1 315 ? -40.250 -38.916 77.732 1.00 84.19 315 SER A N 1
ATOM 2518 C CA . SER A 1 315 ? -40.715 -38.905 76.343 1.00 84.19 315 SER A CA 1
ATOM 2519 C C . SER A 1 315 ? -40.984 -37.481 75.848 1.00 84.19 315 SER A C 1
ATOM 2521 O O . SER A 1 315 ? -40.650 -37.191 74.701 1.00 84.19 315 SER A O 1
ATOM 2523 N N . ALA A 1 316 ? -41.470 -36.580 76.711 1.00 85.50 316 ALA A N 1
ATOM 2524 C CA . ALA A 1 316 ? -41.593 -35.145 76.453 1.00 85.50 316 ALA A CA 1
ATOM 2525 C C . ALA A 1 316 ? -40.238 -34.550 76.094 1.00 85.50 316 ALA A C 1
ATOM 2527 O O . ALA A 1 316 ? -40.103 -33.919 75.053 1.00 85.50 316 ALA A O 1
ATOM 2528 N N . LEU A 1 317 ? -39.223 -34.819 76.920 1.00 87.00 317 LEU A N 1
ATOM 2529 C CA . LEU A 1 317 ? -37.873 -34.304 76.730 1.00 87.00 317 LEU A CA 1
ATOM 2530 C C . LEU A 1 317 ? -37.264 -34.780 75.406 1.00 87.00 317 LEU A C 1
ATOM 2532 O O . LEU A 1 317 ? -36.672 -33.993 74.671 1.00 87.00 317 LEU A O 1
ATOM 2536 N N . MET A 1 318 ? -37.395 -36.068 75.077 1.00 85.19 318 MET A N 1
ATOM 2537 C CA . MET A 1 318 ? -36.872 -36.591 73.810 1.00 85.19 318 MET A CA 1
ATOM 2538 C C . MET A 1 318 ? -37.609 -36.003 72.610 1.00 85.19 318 MET A C 1
ATOM 2540 O O . MET A 1 318 ? -36.977 -35.634 71.621 1.00 85.19 318 MET A O 1
ATOM 2544 N N . LEU A 1 319 ? -38.936 -35.904 72.698 1.00 84.25 319 LEU A N 1
ATOM 2545 C CA . LEU A 1 319 ? -39.768 -35.376 71.627 1.00 84.25 319 LEU A CA 1
ATOM 2546 C C . LEU A 1 319 ? -39.516 -33.879 71.407 1.00 84.25 319 LEU A C 1
ATOM 2548 O O . LEU A 1 319 ? -39.340 -33.466 70.261 1.00 84.25 319 LEU A O 1
ATOM 2552 N N . SER A 1 320 ? -39.424 -33.085 72.478 1.00 87.12 320 SER A N 1
ATOM 2553 C CA . SER A 1 320 ? -39.100 -31.659 72.398 1.00 87.12 320 SER A CA 1
ATOM 2554 C C . SER A 1 320 ? -37.703 -31.445 71.829 1.00 87.12 320 SER A C 1
ATOM 2556 O O . SER A 1 320 ? -37.527 -30.577 70.981 1.00 87.12 320 SER A O 1
ATOM 2558 N N . THR A 1 321 ? -36.727 -32.275 72.209 1.00 84.62 321 THR A N 1
ATOM 2559 C CA . THR A 1 321 ? -35.354 -32.197 71.690 1.00 84.62 321 THR A CA 1
ATOM 2560 C 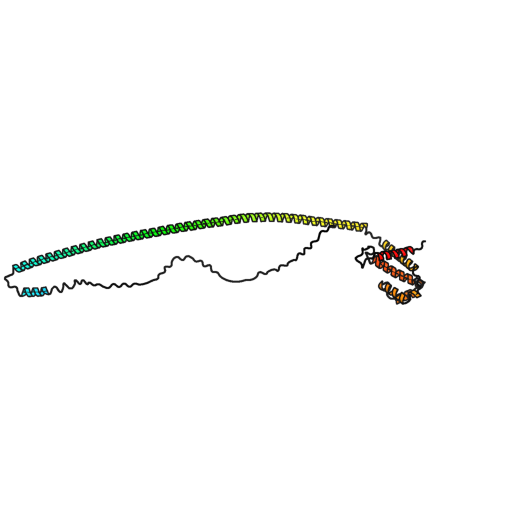C . THR A 1 321 ? -35.303 -32.486 70.190 1.00 84.62 321 THR A C 1
ATOM 2562 O O . THR A 1 321 ? -34.684 -31.729 69.443 1.00 84.62 321 THR A O 1
ATOM 2565 N N . ILE A 1 322 ? -35.975 -33.547 69.731 1.00 84.44 322 ILE A N 1
ATOM 2566 C CA . ILE A 1 322 ? -36.018 -33.906 68.305 1.00 84.44 322 ILE A CA 1
ATOM 2567 C C . ILE A 1 322 ? -36.709 -32.809 67.498 1.00 84.44 322 ILE A C 1
ATOM 2569 O O . ILE A 1 322 ? -36.154 -32.330 66.513 1.00 84.44 322 ILE A O 1
ATOM 2573 N N . VAL A 1 323 ? -37.902 -32.384 67.920 1.00 83.50 323 VAL A N 1
ATOM 2574 C CA . VAL A 1 323 ? -38.681 -31.383 67.179 1.00 83.50 323 VAL A CA 1
ATOM 2575 C C . VAL A 1 323 ? -37.991 -30.026 67.198 1.00 83.50 323 VAL A C 1
ATOM 2577 O O . VAL A 1 323 ? -37.951 -29.365 66.167 1.00 83.50 323 VAL A O 1
ATOM 2580 N N . SER A 1 324 ? -37.380 -29.636 68.320 1.00 82.44 324 SER A N 1
ATOM 2581 C CA . SER A 1 324 ? -36.562 -28.422 68.380 1.00 82.44 324 SER A CA 1
ATOM 2582 C C . SER A 1 324 ? -35.436 -28.492 67.359 1.00 82.44 324 SER A C 1
ATOM 2584 O O . SER A 1 324 ? -35.293 -27.573 66.563 1.00 82.44 324 SER A O 1
ATOM 2586 N N . PHE A 1 325 ? -34.670 -29.585 67.323 1.00 83.12 325 PHE A N 1
ATOM 2587 C CA . PHE A 1 325 ? -33.578 -29.720 66.361 1.00 83.12 325 PHE A CA 1
ATOM 2588 C C . PHE A 1 325 ? -34.060 -29.631 64.908 1.00 83.12 325 PHE A C 1
ATOM 2590 O O . PHE A 1 325 ? -33.456 -28.911 64.120 1.00 83.12 325 PHE A O 1
ATOM 2597 N N . GLU A 1 326 ? -35.155 -30.305 64.559 1.00 78.00 326 GLU A N 1
ATOM 2598 C CA . GLU A 1 326 ? -35.712 -30.270 63.201 1.00 78.00 326 GLU A CA 1
ATOM 2599 C C . GLU A 1 326 ? -36.221 -28.878 62.816 1.00 78.00 326 GLU A C 1
ATOM 2601 O O . GLU A 1 326 ? -35.923 -28.379 61.729 1.00 78.00 326 GLU A O 1
ATOM 2606 N N . VAL A 1 327 ? -36.939 -28.207 63.720 1.00 76.81 327 VAL A N 1
ATOM 2607 C CA . VAL A 1 327 ? -37.416 -26.837 63.503 1.00 76.81 327 VAL A CA 1
ATOM 2608 C C . VAL A 1 327 ? -36.231 -25.886 63.369 1.00 76.81 327 VAL A C 1
ATOM 2610 O O . VAL A 1 327 ? -36.181 -25.113 62.416 1.00 76.81 327 VAL A O 1
ATOM 2613 N N . PHE A 1 328 ? -35.238 -25.963 64.259 1.00 75.19 328 PHE A N 1
ATOM 2614 C CA . PHE A 1 328 ? -34.073 -25.084 64.203 1.00 75.19 328 PHE A CA 1
ATOM 2615 C C . PHE A 1 328 ? -33.199 -25.351 62.971 1.00 75.19 328 PHE A C 1
ATOM 2617 O O . PHE A 1 328 ? -32.767 -24.407 62.311 1.00 75.19 328 PHE A O 1
ATOM 2624 N N . GLY A 1 329 ? -32.982 -26.617 62.618 1.00 71.31 329 GLY A N 1
ATOM 2625 C CA . GLY A 1 329 ? -32.243 -27.006 61.420 1.00 71.31 329 GLY A CA 1
ATOM 2626 C C . GLY A 1 329 ? -32.935 -26.530 60.144 1.00 71.31 329 GLY A C 1
ATOM 2627 O O . GLY A 1 329 ? -32.302 -25.933 59.277 1.00 71.31 329 GLY A O 1
ATOM 2628 N N . THR A 1 330 ? -34.249 -26.708 60.052 1.00 66.69 330 THR A N 1
ATOM 2629 C CA . THR A 1 330 ? -35.010 -26.326 58.856 1.00 66.69 330 THR A CA 1
ATOM 2630 C C . THR A 1 330 ? -35.153 -24.810 58.728 1.00 66.69 330 THR A C 1
ATOM 2632 O O . THR A 1 330 ? -35.000 -24.274 57.635 1.00 66.69 330 THR A O 1
ATOM 2635 N N . VAL A 1 331 ? -35.417 -24.105 59.832 1.00 64.94 331 VAL A N 1
ATOM 2636 C CA . VAL A 1 331 ? -35.696 -22.658 59.834 1.00 64.94 331 VAL A CA 1
ATOM 2637 C C . VAL A 1 331 ? -34.418 -21.817 59.821 1.00 64.94 331 VAL A C 1
ATOM 2639 O O . VAL A 1 331 ? -34.372 -20.788 59.158 1.00 64.94 331 VAL A O 1
ATOM 2642 N N . PHE A 1 332 ? -33.363 -22.220 60.532 1.00 64.56 332 PHE A N 1
ATOM 2643 C CA . PHE A 1 332 ? -32.179 -21.366 60.709 1.00 64.56 332 PHE A CA 1
ATOM 2644 C C . PHE A 1 332 ? -30.960 -21.836 59.923 1.00 64.56 332 PHE A C 1
ATOM 2646 O O . PHE A 1 332 ? -30.142 -21.002 59.539 1.00 64.56 332 PHE A O 1
ATOM 2653 N N . CYS A 1 333 ? -30.820 -23.138 59.650 1.00 58.19 333 CYS A N 1
ATOM 2654 C CA . CYS A 1 333 ? -29.721 -23.621 58.809 1.00 58.19 333 CYS A CA 1
ATOM 2655 C C . CYS A 1 333 ? -30.033 -23.527 57.308 1.00 58.19 333 CYS A C 1
ATOM 2657 O O . CYS A 1 333 ? -29.109 -23.644 56.505 1.00 58.19 333 CYS A O 1
ATOM 2659 N N . SER A 1 334 ? -31.286 -23.249 56.925 1.00 53.94 334 SER A N 1
ATOM 2660 C CA . SER A 1 334 ? -31.647 -22.884 55.554 1.00 53.94 334 SER A CA 1
ATOM 2661 C C . SER A 1 334 ? -32.014 -21.397 55.479 1.00 53.94 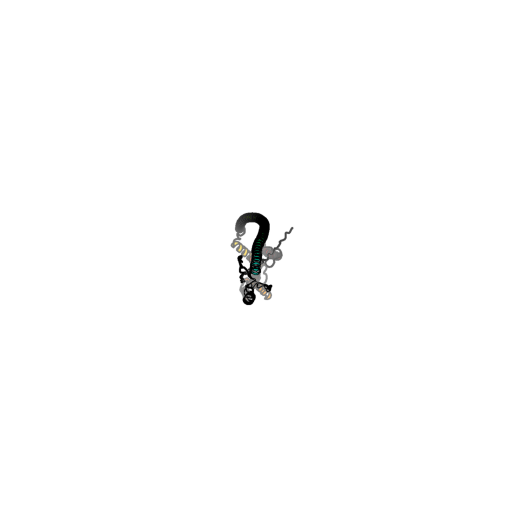334 SER A C 1
ATOM 2663 O O . SER A 1 334 ? -33.129 -21.025 55.844 1.00 53.94 334 SER A O 1
ATOM 2665 N N . PRO A 1 335 ? -31.132 -20.515 54.963 1.00 52.81 335 PRO A N 1
ATOM 2666 C CA . PRO A 1 335 ? -31.433 -19.086 54.820 1.00 52.81 335 PRO A CA 1
ATOM 2667 C C . PRO A 1 335 ? -32.581 -18.809 53.834 1.00 52.81 335 PRO A C 1
ATOM 2669 O O . PRO A 1 335 ? -33.029 -17.668 53.719 1.00 52.81 335 PRO A O 1
ATOM 2672 N N . PHE A 1 336 ? -33.071 -19.843 53.139 1.00 53.47 336 PHE A N 1
ATOM 2673 C CA . PHE A 1 336 ? -34.160 -19.757 52.178 1.00 53.47 336 PHE A CA 1
ATOM 2674 C C . PHE A 1 336 ? -35.430 -20.524 52.590 1.00 53.47 336 PHE A C 1
ATOM 2676 O O . PHE A 1 336 ? -36.330 -20.675 51.767 1.00 53.47 336 PHE A O 1
ATOM 2683 N N . PHE A 1 337 ? -35.548 -20.975 53.846 1.00 50.56 337 PHE A N 1
ATOM 2684 C CA . PHE A 1 337 ? -36.673 -21.808 54.309 1.00 50.56 337 PHE A CA 1
ATOM 2685 C C . PHE A 1 337 ? -38.066 -21.192 54.063 1.00 50.56 337 PHE A C 1
ATOM 2687 O O . PHE A 1 337 ? -39.042 -21.914 53.885 1.00 50.56 337 PHE A O 1
ATOM 2694 N N . ALA A 1 338 ? -38.165 -19.859 54.037 1.00 48.72 338 ALA A N 1
ATOM 2695 C CA . ALA A 1 338 ? -39.415 -19.127 53.837 1.00 48.72 338 ALA A CA 1
ATOM 2696 C C . ALA A 1 338 ? -39.745 -18.837 52.360 1.00 48.72 338 ALA A C 1
ATOM 2698 O O . ALA A 1 338 ? -40.818 -18.308 52.061 1.00 48.72 338 ALA A O 1
ATOM 2699 N N . PHE A 1 339 ? -38.847 -19.150 51.420 1.00 48.53 339 PHE A N 1
ATOM 2700 C CA . PHE A 1 339 ? -39.099 -18.920 50.001 1.00 48.53 339 PHE A CA 1
ATOM 2701 C C . PHE A 1 339 ? -39.803 -20.142 49.413 1.00 48.53 339 PHE A C 1
ATOM 2703 O O . PHE A 1 339 ? -39.182 -21.164 49.133 1.00 48.53 339 PHE A O 1
ATOM 2710 N N . ALA A 1 340 ? -41.116 -20.029 49.205 1.00 46.34 340 ALA A N 1
ATOM 2711 C CA . ALA A 1 340 ? -41.883 -21.006 48.441 1.00 46.34 340 ALA A CA 1
ATOM 2712 C C . ALA A 1 340 ? -41.326 -21.083 47.006 1.00 46.34 340 ALA A C 1
ATOM 2714 O O . ALA A 1 340 ? -41.554 -20.198 46.177 1.00 46.34 340 ALA A O 1
ATOM 2715 N N . GLY A 1 341 ? -40.544 -22.125 46.724 1.00 46.09 341 GLY A N 1
ATOM 2716 C CA . GLY A 1 341 ? -39.986 -22.381 45.402 1.00 46.09 341 GLY A CA 1
ATOM 2717 C C . GLY A 1 341 ? -41.027 -22.985 44.463 1.00 46.09 341 GLY A C 1
ATOM 2718 O O . GLY A 1 341 ? -41.795 -23.871 44.839 1.00 46.09 341 GLY A O 1
ATOM 2719 N N . THR A 1 342 ? -41.038 -22.538 43.209 1.00 41.44 342 THR A N 1
ATOM 2720 C CA . THR A 1 342 ? -41.775 -23.227 42.146 1.00 41.44 342 THR A CA 1
ATOM 2721 C C . THR A 1 342 ? -41.085 -24.551 41.816 1.00 41.44 342 THR A C 1
ATOM 2723 O O . THR A 1 342 ? -39.859 -24.660 41.808 1.00 41.44 342 THR A O 1
ATOM 2726 N N . CYS A 1 343 ? -41.903 -25.581 41.598 1.00 40.59 343 CYS A N 1
ATOM 2727 C CA . CYS A 1 343 ? -41.498 -26.963 41.361 1.00 40.59 343 CYS A CA 1
ATOM 2728 C C . CYS A 1 343 ? -40.410 -27.046 40.269 1.00 40.59 343 CYS A C 1
ATOM 2730 O O . CYS A 1 343 ? -40.686 -26.759 39.105 1.00 40.59 343 CYS A O 1
ATOM 2732 N N . GLY A 1 344 ? -39.176 -27.411 40.637 1.00 46.59 344 GLY A N 1
ATOM 2733 C CA . GLY A 1 344 ? -38.110 -27.625 39.650 1.00 46.59 344 GLY A CA 1
ATOM 2734 C C . GLY A 1 344 ? -36.673 -27.707 40.168 1.00 46.59 344 GLY A C 1
ATOM 2735 O O . GLY A 1 344 ? -35.834 -28.277 39.478 1.00 46.59 344 GLY A O 1
ATOM 2736 N N . GLN A 1 345 ? -36.356 -27.190 41.358 1.00 45.75 345 GLN A N 1
ATOM 2737 C CA . GLN A 1 345 ? -34.986 -27.223 41.896 1.00 45.75 345 GLN A CA 1
ATOM 2738 C C . GLN A 1 345 ? -35.006 -27.680 43.358 1.00 45.75 345 GLN A C 1
ATOM 2740 O O . GLN A 1 345 ? -35.042 -26.882 44.287 1.00 45.75 345 GLN A O 1
ATOM 2745 N N . GLN A 1 346 ? -35.076 -28.998 43.550 1.00 48.84 346 GLN A N 1
ATOM 2746 C CA . GLN A 1 346 ? -35.277 -29.639 44.849 1.00 48.84 346 GLN A CA 1
ATOM 2747 C C . GLN A 1 346 ? -34.005 -30.338 45.312 1.00 48.84 346 GLN A C 1
ATOM 2749 O O . GLN A 1 346 ? -33.682 -31.402 44.797 1.00 48.84 346 GLN A O 1
ATOM 2754 N N . HIS A 1 347 ? -33.360 -29.763 46.322 1.00 45.38 347 HIS A N 1
ATOM 2755 C CA . HIS A 1 347 ? -32.765 -30.489 47.456 1.00 45.38 347 HIS A CA 1
ATOM 2756 C C . HIS A 1 347 ? -32.706 -29.596 48.713 1.00 45.38 347 HIS A C 1
ATOM 2758 O O . HIS A 1 347 ? -32.631 -30.127 49.811 1.00 45.38 347 HIS A O 1
ATOM 2764 N N . GLU A 1 348 ? -32.836 -28.267 48.573 1.00 45.91 348 GLU A N 1
ATOM 2765 C CA . GLU A 1 348 ? -32.709 -27.314 49.696 1.00 45.91 348 GLU A CA 1
ATOM 2766 C C . GLU A 1 348 ? -33.958 -26.443 49.953 1.00 45.91 348 GLU A C 1
ATOM 2768 O O . GLU A 1 348 ? -33.960 -25.618 50.865 1.00 45.91 348 GLU A O 1
ATOM 2773 N N . LEU A 1 349 ? -35.034 -26.622 49.178 1.00 50.16 349 LEU A N 1
ATOM 2774 C CA . LEU A 1 349 ? -36.283 -25.859 49.300 1.00 50.16 349 LEU A CA 1
ATOM 2775 C C . LEU A 1 349 ? -37.422 -26.782 49.747 1.00 50.16 349 LEU A C 1
ATOM 2777 O O . LEU A 1 349 ? -37.653 -27.816 49.114 1.00 50.16 349 LEU A O 1
ATOM 2781 N N . LEU A 1 350 ? -38.132 -26.392 50.813 1.00 45.94 350 LEU A N 1
ATOM 2782 C CA . LEU A 1 350 ? -39.342 -27.070 51.290 1.00 45.94 350 LEU A CA 1
ATOM 2783 C C . LEU A 1 350 ? -40.364 -27.141 50.149 1.00 45.94 350 LEU A C 1
ATOM 2785 O O . LEU A 1 350 ? -40.689 -26.128 49.523 1.00 45.94 350 LEU A O 1
ATOM 2789 N N . GLN A 1 351 ? -40.864 -28.340 49.853 1.00 53.97 351 GLN A N 1
ATOM 2790 C CA . GLN A 1 351 ? -41.954 -28.493 48.899 1.00 53.97 351 GLN A CA 1
ATOM 2791 C C . GLN A 1 351 ? -43.223 -27.870 49.485 1.00 53.97 351 GLN A C 1
ATOM 2793 O O . GLN A 1 351 ? -43.365 -27.748 50.699 1.00 53.97 351 GLN A O 1
ATOM 2798 N N . HIS A 1 352 ? -44.190 -27.520 48.634 1.00 52.53 352 HIS A N 1
ATOM 2799 C CA . HIS A 1 352 ? -45.474 -26.977 49.094 1.00 52.53 352 HIS A CA 1
ATOM 2800 C C . HIS A 1 352 ? -46.140 -27.882 50.150 1.00 52.53 352 HIS A C 1
ATOM 2802 O O . HIS A 1 352 ? -46.687 -27.388 51.127 1.00 52.53 352 HIS A O 1
ATOM 2808 N N . ALA A 1 353 ? -45.988 -29.204 50.000 1.00 55.88 353 ALA A N 1
ATOM 2809 C CA . ALA A 1 353 ? -46.452 -30.201 50.961 1.00 55.88 353 ALA A CA 1
ATOM 2810 C C . ALA A 1 353 ? -45.697 -30.169 52.305 1.00 55.88 353 ALA A C 1
ATOM 2812 O O . ALA A 1 353 ? -46.301 -30.424 53.343 1.00 55.88 353 ALA A O 1
ATOM 2813 N N . ASP A 1 354 ? -44.404 -29.832 52.306 1.00 54.84 354 ASP A N 1
ATOM 2814 C CA . ASP A 1 354 ? -43.613 -29.681 53.532 1.00 54.84 354 ASP A CA 1
ATOM 2815 C C . ASP A 1 354 ? -43.970 -28.372 54.250 1.00 54.84 354 ASP A C 1
ATOM 2817 O O . ASP A 1 354 ? -44.035 -28.334 55.476 1.00 54.84 354 ASP A O 1
ATOM 2821 N N . GLY A 1 355 ? -44.272 -27.314 53.487 1.00 55.62 355 GLY A N 1
ATOM 2822 C CA . GLY A 1 355 ? -44.845 -26.070 54.003 1.00 55.62 355 GLY A CA 1
ATOM 2823 C C . GLY A 1 355 ? -46.215 -26.293 54.646 1.00 55.62 355 GLY A C 1
ATOM 2824 O O . GLY A 1 355 ? -46.438 -25.852 55.771 1.00 55.62 355 GLY A O 1
ATOM 2825 N N . ASP A 1 356 ? -47.094 -27.056 53.992 1.00 53.25 356 ASP A N 1
ATOM 2826 C CA . ASP A 1 356 ? -48.403 -27.437 54.534 1.00 53.25 356 ASP A CA 1
ATOM 2827 C C . ASP A 1 356 ? -48.262 -28.331 55.779 1.00 53.25 356 ASP A C 1
ATOM 2829 O O . ASP A 1 356 ? -49.026 -28.193 56.738 1.00 53.25 356 ASP A O 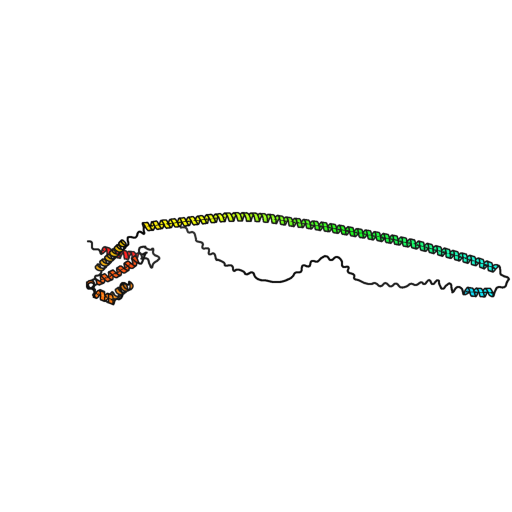1
ATOM 2833 N N . ALA A 1 357 ? -47.263 -29.220 55.810 1.00 54.41 357 ALA A N 1
ATOM 2834 C CA . ALA A 1 357 ? -46.950 -30.048 56.972 1.00 54.41 357 ALA A CA 1
ATOM 2835 C C . ALA A 1 357 ? -46.404 -29.212 58.141 1.00 54.41 357 ALA A C 1
ATOM 2837 O O . ALA A 1 357 ? -46.877 -29.360 59.267 1.00 54.41 357 ALA A O 1
ATOM 2838 N N . ALA A 1 358 ? -45.475 -28.288 57.887 1.00 53.25 358 ALA A N 1
ATOM 2839 C CA . ALA A 1 358 ? -44.943 -27.367 58.889 1.00 53.25 358 ALA A CA 1
ATOM 2840 C C . ALA A 1 358 ? -46.026 -26.413 59.411 1.00 53.25 358 ALA A C 1
ATOM 2842 O O . ALA A 1 358 ? -46.107 -26.177 60.617 1.00 53.25 358 ALA A O 1
ATOM 2843 N N . GLN A 1 359 ? -46.909 -25.920 58.537 1.00 52.72 359 GLN A N 1
ATOM 2844 C CA . GLN A 1 359 ? -48.075 -25.133 58.926 1.00 52.72 359 GLN A CA 1
ATOM 2845 C C . GLN A 1 359 ? -49.044 -25.971 59.763 1.00 52.72 359 GLN A C 1
ATOM 2847 O O . GLN A 1 359 ? -49.506 -25.499 60.797 1.00 52.72 359 GLN A O 1
ATOM 2852 N N . SER A 1 360 ? -49.296 -27.223 59.382 1.00 54.00 360 SER A N 1
ATOM 2853 C CA . SER A 1 360 ? -50.140 -28.145 60.148 1.00 54.00 360 SER A CA 1
ATOM 2854 C C . SER A 1 360 ? -49.556 -28.439 61.528 1.00 54.00 360 SER A C 1
ATOM 2856 O O . SER A 1 360 ? -50.307 -28.468 62.497 1.00 54.00 360 SER A O 1
ATOM 2858 N N . ILE A 1 361 ? -48.232 -28.596 61.645 1.00 52.78 361 ILE A N 1
ATOM 2859 C CA . ILE A 1 361 ? -47.520 -28.752 62.923 1.00 52.78 361 ILE A CA 1
ATOM 2860 C C . ILE A 1 361 ? -47.635 -27.470 63.755 1.00 52.78 361 ILE A C 1
ATOM 2862 O O . ILE A 1 361 ? -48.030 -27.537 64.916 1.00 52.78 361 ILE A O 1
ATOM 2866 N N . CYS A 1 362 ? -47.384 -26.298 63.165 1.00 54.78 362 CYS A N 1
ATOM 2867 C CA . CYS A 1 362 ? -47.562 -25.003 63.830 1.00 54.78 362 CYS A CA 1
ATOM 2868 C C . CYS A 1 362 ? -49.008 -24.791 64.307 1.00 54.78 362 CYS A C 1
ATOM 2870 O O . CYS A 1 362 ? -49.241 -24.273 65.399 1.00 54.78 362 CYS A O 1
ATOM 2872 N N . GLU A 1 363 ? -49.997 -25.186 63.506 1.00 61.12 363 GLU A N 1
ATOM 2873 C CA . GLU A 1 363 ? -51.411 -25.133 63.870 1.00 61.12 363 GLU A CA 1
ATOM 2874 C C . GLU A 1 363 ? -51.762 -26.146 64.963 1.00 61.12 363 GLU A C 1
ATOM 2876 O O . GLU A 1 363 ? -52.547 -25.816 65.846 1.00 61.12 363 GLU A O 1
ATOM 2881 N N . LEU A 1 364 ? -51.161 -27.337 64.962 1.00 56.16 364 LEU A N 1
ATOM 2882 C CA . LEU A 1 364 ? -51.299 -28.334 66.030 1.00 56.16 364 LEU A CA 1
ATOM 2883 C C . LEU A 1 364 ? -50.720 -27.830 67.356 1.00 56.16 364 LEU A C 1
ATOM 2885 O O . LEU A 1 364 ? -51.360 -27.978 68.396 1.00 56.16 364 LEU A O 1
ATOM 2889 N N . ILE A 1 365 ? -49.554 -27.182 67.312 1.00 57.31 365 ILE A N 1
ATOM 2890 C CA . ILE A 1 365 ? -48.923 -26.531 68.467 1.00 57.31 365 ILE A CA 1
ATOM 2891 C C . ILE A 1 365 ? -49.823 -25.401 68.990 1.00 57.31 365 ILE A C 1
ATOM 2893 O O . ILE A 1 365 ? -50.112 -25.340 70.185 1.00 57.31 365 ILE A O 1
ATOM 2897 N N . ARG A 1 366 ? -50.362 -24.554 68.100 1.00 59.84 366 ARG A N 1
ATOM 2898 C CA . ARG A 1 366 ? -51.270 -23.453 68.480 1.00 59.84 366 ARG A CA 1
ATOM 2899 C C . ARG A 1 366 ? -52.614 -23.931 69.029 1.00 59.84 366 ARG A C 1
ATOM 2901 O O . ARG A 1 366 ? -53.069 -23.386 70.027 1.00 59.84 366 ARG A O 1
ATOM 2908 N N . ARG A 1 367 ? -53.245 -24.937 68.413 1.00 57.53 367 ARG A N 1
ATOM 2909 C CA . ARG A 1 367 ? -54.527 -25.521 68.864 1.00 57.53 367 ARG A CA 1
ATOM 2910 C C . ARG A 1 367 ? -54.384 -26.347 70.140 1.00 57.53 367 ARG A C 1
ATOM 2912 O O . ARG A 1 367 ? -55.372 -26.585 70.820 1.00 57.53 367 ARG A O 1
ATOM 2919 N N . GLY A 1 368 ? -53.167 -26.777 70.469 1.00 48.19 368 GLY A N 1
ATOM 2920 C CA . GLY A 1 368 ? -52.868 -27.414 71.742 1.00 48.19 368 GLY A CA 1
ATOM 2921 C C . GLY A 1 368 ? -52.971 -26.467 72.938 1.00 48.19 368 GLY A C 1
ATOM 2922 O O . GLY A 1 368 ? -52.992 -26.973 74.057 1.00 48.19 368 GLY A O 1
ATOM 2923 N N . LYS A 1 369 ? -53.003 -25.133 72.752 1.00 41.81 369 LYS A N 1
ATOM 2924 C CA . LYS A 1 369 ? -53.191 -24.162 73.849 1.00 41.81 369 LYS A CA 1
ATOM 2925 C C . LYS A 1 369 ? -54.591 -24.347 74.456 1.00 41.81 369 LYS A C 1
ATOM 2927 O O . LYS A 1 369 ? -55.565 -24.251 73.713 1.00 41.81 369 LYS A O 1
ATOM 2932 N N . PRO A 1 370 ? -54.720 -24.623 75.769 1.00 41.25 370 PRO A N 1
ATOM 2933 C CA . PRO A 1 370 ? -56.019 -24.565 76.419 1.00 41.25 370 PRO A CA 1
ATOM 2934 C C . PRO A 1 370 ? -56.565 -23.149 76.250 1.00 41.25 370 PRO A C 1
ATOM 2936 O O . PRO A 1 370 ? -55.841 -22.184 76.497 1.00 41.25 370 PRO A O 1
ATOM 2939 N N . GLU A 1 371 ? -57.821 -23.025 75.828 1.00 47.44 371 GLU A N 1
ATOM 2940 C CA . GLU A 1 371 ? -58.551 -21.770 75.977 1.00 47.44 371 GLU A CA 1
ATOM 2941 C C . GLU A 1 371 ? -58.639 -21.473 77.479 1.00 47.44 371 GLU A C 1
ATOM 2943 O O . GLU A 1 371 ? -59.378 -22.131 78.214 1.00 47.44 371 GLU A O 1
ATOM 2948 N N . SER A 1 372 ? -57.797 -20.550 77.941 1.00 38.00 372 SER A N 1
ATOM 2949 C CA . SER A 1 372 ? -57.881 -19.928 79.262 1.00 38.00 372 SER A CA 1
ATOM 2950 C C . SER A 1 372 ? -58.688 -18.646 79.184 1.00 38.00 372 SER A C 1
ATOM 2952 O O . SER A 1 372 ? -58.307 -17.809 78.327 1.00 38.00 372 SER A O 1
#

Secondary structure (DSSP, 8-state):
---------------PPPPP---------------------PPP-------------------SSSSSSSSHHHHHHHHHHHHS--TT--HHHHHHHHHHHHHHHHHHHHHHHHHHHHHHHHHHHHHHHHHHHHHHHHHHHHHHHHHHHHHHHHHHHHHHHHHHHHHHHHHHHHHHHHHHHHHHHHHHHHHHHHHHHHHHHHHHHHHHHHHHHHHHHHHHHHHHHHHHHHHHHHHHHH-S-S-HHHHHHHHHHHHHHHHHHHHHH----HHHHT-HHHHHHHHHHHHHTTS-S-HHHHHHHHHH-TTTTSTTHHHHHHHHHHHHHHHHHHHHS-TTTT----TT--SSS--HHHHHHHHHHHHHHHHTS---

pLDDT: mean 71.47, std 22.16, range [31.53, 97.19]

Organism: Pseudocercospora fijiensis (strain CIRAD86) (NCBI:txid383855)

Foldseek 3Di:
DDDDDDDDDDDDDDDDDDDDDDDDDDDDDDDDPPDDPDPDDDDDDDDDDDDDDDDDDDDDPPPPPPVVVPCPVVVVVVVVVVPPDDPPPPPPVVVVVVVVVVVVVVVVVVVVVVVVVVVVVVVVVVVVVVVVVVVVVVVVVVVVVVVVVVVVVVVVVVVVVVVVVVVVVVVVVVVVVVVVVVVVVVVVVVVVVVVVVVVVVVVVVVVVVVVVVVVVVVVVVVVVVVVVVVVVVCCVPPVPDPPPVRVVVVLVVVLVLLLLLLQLPQQAQPVRCVPPVNVVVLVVQCVVLVVDDDSVVLVVVLVVDPQSNPGRNVRSVSRSSNVSSVCCCQPPVQPCAPPADDPDDDDRYQHPVSVVVVVVVVVSSVVSDPPD